Protein AF-0000000080268917 (afdb_homodimer)

Nearest PDB structures (foldseek):
  3luq-assembly1_D  TM=6.974E-01  e=8.688E-04  Geobacter sulfurreducens PCA
  3mxq-assembly1_B  TM=6.744E-01  e=8.178E-04  Vibrio cholerae O1 biovar El Tor str. N16961
  3ibr-assembly1_B  TM=5.108E-01  e=8.617E-02  Pseudomonas aeruginosa
  4q6u-assembly1_A  TM=5.344E-01  e=2.135E-01  Mycobacterium tuberculosis CDC1551
  4q6u-assembly1_B  TM=5.546E-01  e=5.970E-01  Mycobacterium tuberculosis CDC1551

Structure (mmCIF, N/CA/C/O backbone):
data_AF-0000000080268917-model_v1
#
loop_
_entity.id
_entity.type
_entity.pdbx_description
1 polymer 'PAS fold-4 domain-containing protein'
#
loop_
_atom_site.group_PDB
_atom_site.id
_atom_site.type_symbol
_atom_site.label_atom_id
_atom_site.label_alt_id
_atom_site.label_comp_id
_atom_site.label_asym_id
_atom_site.label_entity_id
_atom_site.label_seq_id
_atom_site.pdbx_PDB_ins_code
_atom_site.Cartn_x
_atom_site.Cartn_y
_atom_site.Cartn_z
_atom_site.occupancy
_atom_site.B_iso_or_equiv
_atom_site.auth_seq_id
_atom_site.auth_comp_id
_atom_site.auth_asym_id
_atom_site.auth_atom_id
_atom_site.pdbx_PDB_model_num
ATOM 1 N N . MET A 1 1 ? -21.625 -9.781 6.867 1 48.41 1 MET A N 1
ATOM 2 C CA . MET A 1 1 ? -21.906 -9.984 5.449 1 48.41 1 MET A CA 1
ATOM 3 C C . MET A 1 1 ? -20.625 -9.945 4.633 1 48.41 1 MET A C 1
ATOM 5 O O . MET A 1 1 ? -19.797 -9.055 4.812 1 48.41 1 MET A O 1
ATOM 9 N N . THR A 1 2 ? -20.281 -11.039 3.979 1 72.88 2 THR A N 1
ATOM 10 C CA . THR A 1 2 ? -19.031 -11.25 3.258 1 72.88 2 THR A CA 1
ATOM 11 C C . THR A 1 2 ? -18.969 -10.375 2.004 1 72.88 2 THR A C 1
ATOM 13 O O . THR A 1 2 ? -19.969 -10.258 1.279 1 72.88 2 THR A O 1
ATOM 16 N N . MET A 1 3 ? -18.156 -9.539 1.798 1 87.94 3 MET A N 1
ATOM 17 C CA . MET A 1 3 ? -17.969 -8.656 0.651 1 87.94 3 MET A CA 1
ATOM 18 C C . MET A 1 3 ? -17.891 -9.453 -0.646 1 87.94 3 MET A C 1
ATOM 20 O O . MET A 1 3 ? -17.312 -10.539 -0.68 1 87.94 3 MET A O 1
ATOM 24 N N . THR A 1 4 ? -18.578 -8.922 -1.646 1 94.31 4 THR A N 1
ATOM 25 C CA . THR A 1 4 ? -18.453 -9.539 -2.959 1 94.31 4 THR A CA 1
ATOM 26 C C . THR A 1 4 ? -17.047 -9.312 -3.525 1 94.31 4 THR A C 1
ATOM 28 O O . THR A 1 4 ? -16.312 -8.445 -3.045 1 94.31 4 THR A O 1
ATOM 31 N N . ASP A 1 5 ? -16.719 -10.109 -4.59 1 94.94 5 ASP A N 1
ATOM 32 C CA . ASP A 1 5 ? -15.445 -9.922 -5.266 1 94.94 5 ASP A CA 1
ATOM 33 C C . ASP A 1 5 ? -15.328 -8.508 -5.824 1 94.94 5 ASP A C 1
ATOM 35 O O . ASP A 1 5 ? -14.266 -7.883 -5.723 1 94.94 5 ASP A O 1
ATOM 39 N N . GLN A 1 6 ? -16.406 -8.023 -6.367 1 95.25 6 GLN A N 1
ATOM 40 C CA . GLN A 1 6 ? -16.406 -6.695 -6.973 1 95.25 6 GLN A CA 1
ATOM 41 C C . GLN A 1 6 ? -16.172 -5.613 -5.926 1 95.25 6 GLN A C 1
ATOM 43 O O . GLN A 1 6 ? -15.492 -4.617 -6.199 1 95.25 6 GLN A O 1
ATOM 48 N N . GLU A 1 7 ? -16.719 -5.801 -4.762 1 95 7 GLU A N 1
ATOM 49 C CA . GLU A 1 7 ? -16.516 -4.84 -3.686 1 95 7 GLU A CA 1
ATOM 50 C C . GLU A 1 7 ? -15.055 -4.832 -3.229 1 95 7 GLU A C 1
ATOM 52 O O . GLU A 1 7 ? -14.508 -3.773 -2.908 1 95 7 GLU A O 1
ATOM 57 N N . VAL A 1 8 ? -14.414 -5.984 -3.17 1 96.56 8 VAL A N 1
ATOM 58 C CA . VAL A 1 8 ? -13.008 -6.074 -2.793 1 96.56 8 VAL A CA 1
ATOM 59 C C . VAL A 1 8 ? -12.141 -5.426 -3.871 1 96.56 8 VAL A C 1
ATOM 61 O O . VAL A 1 8 ? -11.188 -4.707 -3.561 1 96.56 8 VAL A O 1
ATOM 64 N N . ILE A 1 9 ? -12.508 -5.648 -5.141 1 97.19 9 ILE A N 1
ATOM 65 C CA . ILE A 1 9 ? -11.773 -5.055 -6.254 1 97.19 9 ILE A CA 1
ATOM 66 C C . ILE A 1 9 ? -11.938 -3.535 -6.223 1 97.19 9 ILE A C 1
ATOM 68 O O . ILE A 1 9 ? -10.984 -2.799 -6.488 1 97.19 9 ILE A O 1
ATOM 72 N N . GLN A 1 10 ? -13.117 -3.068 -5.895 1 96.25 10 GLN A N 1
ATOM 73 C CA . GLN A 1 10 ? -13.32 -1.632 -5.746 1 96.25 10 GLN A CA 1
ATOM 74 C C . GLN A 1 10 ? -12.453 -1.066 -4.625 1 96.25 10 GLN A C 1
ATOM 76 O O . GLN A 1 10 ? -11.875 0.013 -4.766 1 96.25 10 GLN A O 1
ATOM 81 N N . ALA A 1 11 ? -12.391 -1.812 -3.49 1 97.06 11 ALA A N 1
ATOM 82 C CA . ALA A 1 11 ? -11.516 -1.4 -2.391 1 97.06 11 ALA A CA 1
ATOM 83 C C . ALA A 1 11 ? -10.07 -1.293 -2.848 1 97.06 11 ALA A C 1
ATOM 85 O O . ALA A 1 11 ? -9.359 -0.349 -2.48 1 97.06 11 ALA A O 1
ATOM 86 N N . PHE A 1 12 ? -9.672 -2.211 -3.68 1 97.94 12 PHE A N 1
ATOM 87 C CA . PHE A 1 12 ? -8.336 -2.209 -4.258 1 97.94 12 PHE A CA 1
ATOM 88 C C . PHE A 1 12 ? -8.086 -0.932 -5.051 1 97.94 12 PHE A C 1
ATOM 90 O O . PHE A 1 12 ? -7.074 -0.259 -4.859 1 97.94 12 PHE A O 1
ATOM 97 N N . HIS A 1 13 ? -8.953 -0.579 -5.867 1 97.44 13 HIS A N 1
ATOM 98 C CA . HIS A 1 13 ? -8.742 0.598 -6.703 1 97.44 13 HIS A CA 1
ATOM 99 C C . HIS A 1 13 ? -8.766 1.876 -5.871 1 97.44 13 HIS A C 1
ATOM 101 O O . HIS A 1 13 ? -7.992 2.801 -6.129 1 97.44 13 HIS A O 1
ATOM 107 N N . ILE A 1 14 ? -9.555 1.934 -4.859 1 96.75 14 ILE A N 1
ATOM 108 C CA . ILE A 1 14 ? -9.648 3.094 -3.98 1 96.75 14 ILE A CA 1
ATOM 109 C C . ILE A 1 14 ? -8.312 3.318 -3.275 1 96.75 14 ILE A C 1
ATOM 111 O O . ILE A 1 14 ? -7.867 4.457 -3.135 1 96.75 14 ILE A O 1
ATOM 115 N N . MET A 1 15 ? -7.664 2.264 -2.953 1 97.56 15 MET A N 1
ATOM 116 C CA . MET A 1 15 ? -6.488 2.367 -2.096 1 97.56 15 MET A CA 1
ATOM 117 C C . MET A 1 15 ? -5.215 2.451 -2.928 1 97.56 15 MET A C 1
ATOM 119 O O . MET A 1 15 ? -4.219 3.031 -2.49 1 97.56 15 MET A O 1
ATOM 123 N N . TRP A 1 16 ? -5.281 1.912 -4.176 1 98.06 16 TRP A N 1
ATOM 124 C CA . TRP A 1 16 ? -3.979 1.622 -4.762 1 98.06 16 TRP A CA 1
ATOM 125 C C . TRP A 1 16 ? -3.822 2.316 -6.113 1 98.06 16 TRP A C 1
ATOM 127 O O . TRP A 1 16 ? -2.729 2.342 -6.68 1 98.06 16 TRP A O 1
ATOM 137 N N . ASP A 1 17 ? -4.871 2.984 -6.656 1 97.25 17 ASP A N 1
ATOM 138 C CA . ASP A 1 17 ? -4.785 3.492 -8.023 1 97.25 17 ASP A CA 1
ATOM 139 C C . ASP A 1 17 ? -3.789 4.648 -8.117 1 97.25 17 ASP A C 1
ATOM 141 O O . ASP A 1 17 ? -3.199 4.879 -9.172 1 97.25 17 ASP A O 1
ATOM 145 N N . TYR A 1 18 ? -3.51 5.348 -7.023 1 97 18 TYR A N 1
ATOM 146 C CA . TYR A 1 18 ? -2.588 6.473 -7.09 1 97 18 TYR A CA 1
ATOM 147 C C . TYR A 1 18 ? -1.186 6.059 -6.656 1 97 18 TYR A C 1
ATOM 149 O O . TYR A 1 18 ? -0.255 6.867 -6.688 1 97 18 TYR A O 1
ATOM 157 N N . PHE A 1 19 ? -1.047 4.82 -6.191 1 97.94 19 PHE A N 1
ATOM 158 C CA . PHE A 1 19 ? 0.269 4.348 -5.777 1 97.94 19 PHE A CA 1
ATOM 159 C C . PHE A 1 19 ? 1.228 4.305 -6.961 1 97.94 19 PHE A C 1
ATOM 161 O O . PHE A 1 19 ? 0.849 3.893 -8.062 1 97.94 19 PHE A O 1
ATOM 168 N N . PRO A 1 20 ? 2.455 4.727 -6.762 1 98 20 PRO A N 1
ATOM 169 C CA . PRO A 1 20 ? 3.344 4.992 -7.898 1 98 20 PRO A CA 1
ATOM 170 C C . PRO A 1 20 ? 4.035 3.73 -8.414 1 98 20 PRO A C 1
ATOM 172 O O . PRO A 1 20 ? 4.773 3.787 -9.398 1 98 20 PRO A O 1
ATOM 175 N N . GLU A 1 21 ? 3.941 2.619 -7.809 1 98 21 GLU A N 1
ATOM 176 C CA . GLU A 1 21 ? 4.469 1.33 -8.25 1 98 21 GLU A CA 1
ATOM 177 C C . GLU A 1 21 ? 3.352 0.404 -8.711 1 98 21 GLU A C 1
ATOM 179 O O . GLU A 1 21 ? 2.203 0.546 -8.289 1 98 21 GLU A O 1
ATOM 184 N N . PRO A 1 22 ? 3.666 -0.568 -9.602 1 97.44 22 PRO A N 1
ATOM 185 C CA . PRO A 1 22 ? 2.625 -1.516 -10.008 1 97.44 22 PRO A CA 1
ATOM 186 C C . PRO A 1 22 ? 2.156 -2.402 -8.859 1 97.44 22 PRO A C 1
ATOM 188 O O . PRO A 1 22 ? 2.977 -2.879 -8.07 1 97.44 22 PRO A O 1
ATOM 191 N N . VAL A 1 23 ? 0.89 -2.57 -8.766 1 98.31 23 VAL A N 1
ATOM 192 C CA . VAL A 1 23 ? 0.261 -3.42 -7.758 1 98.31 23 VAL A CA 1
ATOM 193 C C . VAL A 1 23 ? -0.758 -4.344 -8.422 1 98.31 23 VAL A C 1
ATOM 195 O O . VAL A 1 23 ? -1.501 -3.92 -9.312 1 98.31 23 VAL A O 1
ATOM 198 N N . THR A 1 24 ? -0.761 -5.582 -7.98 1 98.25 24 THR A N 1
ATOM 199 C CA . THR A 1 24 ? -1.741 -6.531 -8.5 1 98.25 24 THR A CA 1
ATOM 200 C C . THR A 1 24 ? -2.416 -7.289 -7.355 1 98.25 24 THR A C 1
ATOM 202 O O . THR A 1 24 ? -1.852 -7.414 -6.27 1 98.25 24 THR A O 1
ATOM 205 N N . ILE A 1 25 ? -3.627 -7.66 -7.547 1 98.44 25 ILE A N 1
ATOM 206 C CA . ILE A 1 25 ? -4.184 -8.789 -6.812 1 98.44 25 ILE A CA 1
ATOM 207 C C . ILE A 1 25 ? -4.027 -10.07 -7.637 1 98.44 25 ILE A C 1
ATOM 209 O O . ILE A 1 25 ? -4.5 -10.141 -8.773 1 98.44 25 ILE A O 1
ATOM 213 N N . THR A 1 26 ? -3.342 -10.969 -7.039 1 97.25 26 THR A N 1
ATOM 214 C CA . THR A 1 26 ? -3.094 -12.258 -7.684 1 97.25 26 THR A CA 1
ATOM 215 C C . THR A 1 26 ? -3.613 -13.406 -6.82 1 97.25 26 THR A C 1
ATOM 217 O O . THR A 1 26 ? -3.701 -13.273 -5.598 1 97.25 26 THR A O 1
ATOM 220 N N . GLN A 1 27 ? -4.066 -14.422 -7.426 1 95.75 27 GLN A N 1
ATOM 221 C CA . GLN A 1 27 ? -4.535 -15.562 -6.641 1 95.75 27 GLN A CA 1
ATOM 222 C C . GLN A 1 27 ? -3.633 -16.781 -6.844 1 95.75 27 GLN A C 1
ATOM 224 O O . GLN A 1 27 ? -2.658 -16.719 -7.598 1 95.75 27 GLN A O 1
ATOM 229 N N . ARG A 1 28 ? -3.914 -17.859 -6.207 1 93.12 28 ARG A N 1
ATOM 230 C CA . ARG A 1 28 ? -3.066 -19.047 -6.141 1 93.12 28 ARG A CA 1
ATOM 231 C C . ARG A 1 28 ? -2.752 -19.578 -7.535 1 93.12 28 ARG A C 1
ATOM 233 O O . ARG A 1 28 ? -1.64 -20.031 -7.793 1 93.12 28 ARG A O 1
ATOM 240 N N . SER A 1 29 ? -3.68 -19.453 -8.445 1 93.38 29 SER A N 1
ATOM 241 C CA . SER A 1 29 ? -3.512 -19.922 -9.82 1 93.38 29 SER A CA 1
ATOM 242 C C . SER A 1 29 ? -2.562 -19.016 -10.602 1 93.38 29 SER A C 1
ATOM 244 O O . SER A 1 29 ? -2.211 -19.328 -11.742 1 93.38 29 SER A O 1
ATOM 246 N N . ARG A 1 30 ? -2.209 -17.859 -10.031 1 94.94 30 ARG A N 1
ATOM 247 C CA . ARG A 1 30 ? -1.354 -16.844 -10.633 1 94.94 30 ARG A CA 1
ATOM 248 C C . ARG A 1 30 ? -2.146 -15.961 -11.594 1 94.94 30 ARG A C 1
ATOM 250 O O . ARG A 1 30 ? -1.57 -15.125 -12.297 1 94.94 30 ARG A O 1
ATOM 257 N N . GLU A 1 31 ? -3.434 -16.219 -11.586 1 96.62 31 GLU A N 1
ATOM 258 C CA . GLU A 1 31 ? -4.266 -15.273 -12.328 1 96.62 31 GLU A CA 1
ATOM 259 C C . GLU A 1 31 ? -4.336 -13.93 -11.617 1 96.62 31 GLU A C 1
ATOM 261 O O . GLU A 1 31 ? -4.555 -13.867 -10.406 1 96.62 31 GLU A O 1
ATOM 266 N N . ILE A 1 32 ? -4.102 -12.867 -12.438 1 97.94 32 ILE A N 1
ATOM 267 C CA . ILE A 1 32 ? -4.262 -11.516 -11.914 1 97.94 32 ILE A CA 1
ATOM 268 C C . ILE A 1 32 ? -5.742 -11.141 -11.906 1 97.94 32 ILE A C 1
ATOM 270 O O . ILE A 1 32 ? -6.426 -11.258 -12.93 1 97.94 32 ILE A O 1
ATOM 274 N N . ILE A 1 33 ? -6.184 -10.734 -10.742 1 97.94 33 ILE A N 1
ATOM 275 C CA . ILE A 1 33 ? -7.586 -10.406 -10.523 1 97.94 33 ILE A CA 1
ATOM 276 C C . ILE A 1 33 ? -7.812 -8.914 -10.766 1 97.94 33 ILE A C 1
ATOM 278 O O . ILE A 1 33 ? -8.867 -8.508 -11.258 1 97.94 33 ILE A O 1
ATOM 282 N N . ALA A 1 34 ? -6.887 -8.078 -10.445 1 98.44 34 ALA A N 1
ATOM 283 C CA . ALA A 1 34 ? -6.98 -6.629 -10.547 1 98.44 34 ALA A CA 1
ATOM 284 C C . ALA A 1 34 ? -5.59 -5.996 -10.602 1 98.44 34 ALA A C 1
ATOM 286 O O . ALA A 1 34 ? -4.625 -6.562 -10.086 1 98.44 34 ALA A O 1
ATOM 287 N N . VAL A 1 35 ? -5.488 -4.883 -11.297 1 98.62 35 VAL A N 1
ATOM 288 C CA . VAL A 1 35 ? -4.254 -4.109 -11.391 1 98.62 35 VAL A CA 1
ATOM 289 C C . VAL A 1 35 ? -4.543 -2.637 -11.109 1 98.62 35 VAL A C 1
ATOM 291 O O . VAL A 1 35 ? -5.629 -2.141 -11.422 1 98.62 35 VAL A O 1
ATOM 294 N N . ASN A 1 36 ? -3.52 -1.999 -10.453 1 98.19 36 ASN A N 1
ATOM 295 C CA . ASN A 1 36 ? -3.699 -0.56 -10.297 1 98.19 36 ASN A CA 1
ATOM 296 C C . ASN A 1 36 ? -3.334 0.194 -11.578 1 98.19 36 ASN A C 1
ATOM 298 O O . ASN A 1 36 ? -2.947 -0.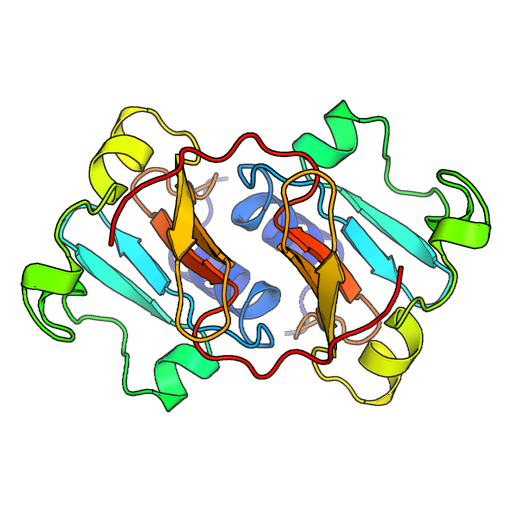418 -12.57 1 98.19 36 ASN A O 1
ATOM 302 N N . LYS A 1 37 ? -3.484 1.511 -11.57 1 97.62 37 LYS A N 1
ATOM 303 C CA . LYS A 1 37 ? -3.25 2.336 -12.75 1 97.62 37 LYS A CA 1
ATOM 304 C C . LYS A 1 37 ? -1.818 2.176 -13.258 1 97.62 37 LYS A C 1
ATOM 306 O O . LYS A 1 37 ? -1.592 2.033 -14.461 1 97.62 37 LYS A O 1
ATOM 311 N N . LYS A 1 38 ? -0.838 2.197 -12.367 1 97.81 38 LYS A N 1
ATOM 312 C CA . LYS A 1 38 ? 0.558 2.084 -12.773 1 97.81 38 LYS A CA 1
ATOM 313 C C . LYS A 1 38 ? 0.815 0.757 -13.484 1 97.81 38 LYS A C 1
ATOM 315 O O . LYS A 1 38 ? 1.502 0.718 -14.508 1 97.81 38 LYS A O 1
ATOM 320 N N . ALA A 1 39 ? 0.279 -0.326 -12.953 1 97.38 39 ALA A N 1
ATOM 321 C CA . ALA A 1 39 ? 0.427 -1.63 -13.594 1 97.38 39 ALA A CA 1
ATOM 322 C C . ALA A 1 39 ? -0.219 -1.638 -14.977 1 97.38 39 ALA A C 1
ATOM 324 O O . ALA A 1 39 ? 0.344 -2.182 -15.93 1 97.38 39 ALA A O 1
ATOM 325 N N . ALA A 1 40 ? -1.347 -1.042 -15.047 1 97.62 40 ALA A N 1
ATOM 326 C CA . ALA A 1 40 ? -2.035 -0.959 -16.328 1 97.62 40 ALA A CA 1
ATOM 327 C C . ALA A 1 40 ? -1.206 -0.181 -17.344 1 97.62 40 ALA A C 1
ATOM 329 O O . ALA A 1 40 ? -1.122 -0.568 -18.516 1 97.62 40 ALA A O 1
ATOM 330 N N . GLU A 1 41 ? -0.628 0.899 -16.891 1 96.88 41 GLU A N 1
ATOM 331 C CA . GLU A 1 41 ? 0.236 1.706 -17.734 1 96.88 41 GLU A CA 1
ATOM 332 C C . GLU A 1 41 ? 1.394 0.878 -18.297 1 96.88 41 GLU A C 1
ATOM 334 O O . GLU A 1 41 ? 1.888 1.147 -19.391 1 96.88 41 GLU A O 1
ATOM 339 N N . LEU A 1 42 ? 1.797 -0.116 -17.531 1 94.38 42 LEU A N 1
ATOM 340 C CA . LEU A 1 42 ? 2.924 -0.955 -17.922 1 94.38 42 LEU A CA 1
ATOM 341 C C . LEU A 1 42 ? 2.449 -2.168 -18.719 1 94.38 42 LEU A C 1
ATOM 343 O O . LEU A 1 42 ? 3.238 -3.066 -19.016 1 94.38 42 LEU A O 1
ATOM 347 N N . GLY A 1 43 ? 1.113 -2.264 -18.953 1 93.75 43 GLY A N 1
ATOM 348 C CA . GLY A 1 43 ? 0.596 -3.283 -19.844 1 93.75 43 GLY A CA 1
ATOM 349 C C . GLY A 1 43 ? -0.002 -4.473 -19.125 1 93.75 43 GLY A C 1
ATOM 350 O O . GLY A 1 43 ? -0.413 -5.449 -19.75 1 93.75 43 GLY A O 1
ATOM 351 N N . LEU A 1 44 ? -0.028 -4.398 -17.828 1 95.75 44 LEU A N 1
ATOM 352 C CA . LEU A 1 44 ? -0.657 -5.484 -17.078 1 95.75 44 LEU A CA 1
ATOM 353 C C . LEU A 1 44 ? -2.176 -5.352 -17.109 1 95.75 44 LEU A C 1
ATOM 355 O O . LEU A 1 44 ? -2.709 -4.242 -17.062 1 95.75 44 LEU A O 1
ATOM 359 N N . THR A 1 45 ? -2.855 -6.527 -17.156 1 96.25 45 THR A N 1
ATOM 360 C CA . THR A 1 45 ? -4.312 -6.547 -17.141 1 96.25 45 THR A CA 1
ATOM 361 C C . THR A 1 45 ? -4.832 -7.727 -16.328 1 96.25 45 THR A C 1
ATOM 363 O O . THR A 1 45 ? -4.148 -8.742 -16.188 1 96.25 45 THR A O 1
ATOM 366 N N . ALA A 1 46 ? -6.027 -7.523 -15.805 1 97.06 46 ALA A N 1
ATOM 367 C CA . ALA A 1 46 ? -6.699 -8.648 -15.156 1 97.06 46 ALA A CA 1
ATOM 368 C C . ALA A 1 46 ? -6.93 -9.789 -16.141 1 97.06 46 ALA A C 1
ATOM 370 O O . ALA A 1 46 ? -7.133 -9.562 -17.328 1 97.06 46 ALA A O 1
ATOM 371 N N . GLY A 1 47 ? -6.887 -10.984 -15.609 1 96.31 47 GLY A N 1
ATOM 372 C CA . GLY A 1 47 ? -7.219 -12.156 -16.406 1 96.31 47 GLY A CA 1
ATOM 373 C C . GLY A 1 47 ? -6 -12.883 -16.922 1 96.31 47 GLY A C 1
ATOM 374 O O . GLY A 1 47 ? -6.082 -14.055 -17.297 1 96.31 47 GLY A O 1
ATOM 375 N N . ILE A 1 48 ? -4.832 -12.219 -16.922 1 95.25 48 ILE A N 1
ATOM 376 C CA . ILE A 1 48 ? -3.617 -12.898 -17.359 1 95.25 48 ILE A CA 1
ATOM 377 C C . ILE A 1 48 ? -2.922 -13.539 -16.156 1 95.25 48 ILE A C 1
ATOM 379 O O . ILE A 1 48 ? -3.25 -13.234 -15.008 1 95.25 48 ILE A O 1
ATOM 383 N N . LYS A 1 49 ? -2.012 -14.43 -16.516 1 94.12 49 LYS A N 1
ATOM 384 C CA . LYS A 1 49 ? -1.187 -15.023 -15.477 1 94.12 49 LYS A CA 1
ATOM 385 C C . LYS A 1 49 ? 0.04 -14.164 -15.188 1 94.12 49 LYS A C 1
ATOM 387 O O . LYS A 1 49 ? 0.753 -13.766 -16.109 1 94.12 49 LYS A O 1
ATOM 392 N N . CYS A 1 50 ? 0.282 -13.914 -13.953 1 92.44 50 CYS A N 1
ATOM 393 C CA . CYS A 1 50 ? 1.433 -13.094 -13.586 1 92.44 50 CYS A CA 1
ATOM 394 C C . CYS A 1 50 ? 2.734 -13.758 -14.016 1 92.44 50 CYS A C 1
ATOM 396 O O . CYS A 1 50 ? 3.688 -13.078 -14.406 1 92.44 50 CYS A O 1
ATOM 398 N N . SER A 1 51 ? 2.787 -15.102 -14 1 89.75 51 SER A N 1
ATOM 399 C CA . SER A 1 51 ? 3.963 -15.875 -14.383 1 89.75 51 SER A CA 1
ATOM 400 C C . SER A 1 51 ? 4.273 -15.711 -15.867 1 89.75 51 SER A C 1
ATOM 402 O O . SER A 1 51 ? 5.352 -16.094 -16.328 1 89.75 51 SER A O 1
ATOM 404 N N . SER A 1 52 ? 3.355 -15.156 -16.547 1 87.75 52 SER A N 1
ATOM 405 C CA . SER A 1 52 ? 3.547 -14.984 -17.984 1 87.75 52 SER A CA 1
ATOM 406 C C . SER A 1 52 ? 4.219 -13.656 -18.297 1 87.75 52 SER A C 1
ATOM 408 O O . SER A 1 52 ? 4.555 -13.375 -19.438 1 87.75 52 SER A O 1
ATOM 410 N N . ILE A 1 53 ? 4.426 -12.883 -17.266 1 86.75 53 ILE A N 1
ATOM 411 C CA . ILE A 1 53 ? 5 -11.555 -17.453 1 86.75 53 ILE A CA 1
ATOM 412 C C . ILE A 1 53 ? 6.516 -11.617 -17.25 1 86.75 53 ILE A C 1
ATOM 414 O O . ILE A 1 53 ? 7 -12.172 -16.266 1 86.75 53 ILE A O 1
ATOM 418 N N . GLY A 1 54 ? 7.188 -11.008 -18.094 1 80.44 54 GLY A N 1
ATOM 419 C CA . GLY A 1 54 ? 8.641 -11.008 -18 1 80.44 54 GLY A CA 1
ATOM 420 C C . GLY A 1 54 ? 9.258 -12.367 -18.25 1 80.44 54 GLY A C 1
ATOM 421 O O . GLY A 1 54 ? 8.758 -13.141 -19.078 1 80.44 54 GLY A O 1
ATOM 422 N N . LYS A 1 55 ? 10.523 -12.508 -17.656 1 82.44 55 LYS A N 1
ATOM 423 C CA . LYS A 1 55 ? 11.266 -13.75 -17.828 1 82.44 55 LYS A CA 1
ATOM 424 C C . LYS A 1 55 ? 10.953 -14.75 -16.719 1 82.44 55 LYS A C 1
ATOM 426 O O . LYS A 1 55 ? 10.625 -14.352 -15.602 1 82.44 55 LYS A O 1
ATOM 431 N N . PRO A 1 56 ? 10.938 -16.031 -16.953 1 84.12 56 PRO A N 1
ATOM 432 C CA . PRO A 1 56 ? 10.672 -17.047 -15.93 1 84.12 56 PRO A CA 1
ATOM 433 C C . PRO A 1 56 ? 11.523 -16.859 -14.68 1 84.12 56 PRO A C 1
ATOM 435 O O . PRO A 1 56 ? 11.055 -17.109 -13.562 1 84.12 56 PRO A O 1
ATOM 438 N N . GLU A 1 57 ? 12.734 -16.391 -14.883 1 81.56 57 GLU A N 1
ATOM 439 C CA . GLU A 1 57 ? 13.664 -16.234 -13.766 1 81.56 57 GLU A CA 1
ATOM 440 C C . GLU A 1 57 ? 13.18 -15.18 -12.781 1 81.56 57 GLU A C 1
ATOM 442 O O . GLU A 1 57 ? 13.508 -15.227 -11.594 1 81.56 57 GLU A O 1
ATOM 447 N N . ASP A 1 58 ? 12.305 -14.266 -13.195 1 76.94 58 ASP A N 1
ATOM 448 C CA . ASP A 1 58 ? 11.773 -13.203 -12.352 1 76.94 58 ASP A CA 1
ATOM 449 C C . ASP A 1 58 ? 10.789 -13.758 -11.328 1 76.94 58 ASP A C 1
ATOM 451 O O . ASP A 1 58 ? 10.484 -13.102 -10.328 1 76.94 58 ASP A O 1
ATOM 455 N N . HIS A 1 59 ? 10.422 -14.906 -11.578 1 85.44 59 HIS A N 1
ATOM 456 C CA . HIS A 1 59 ? 9.367 -15.477 -10.75 1 85.44 59 HIS A CA 1
ATOM 457 C C . HIS A 1 59 ? 9.922 -16.547 -9.805 1 85.44 59 HIS A C 1
ATOM 459 O O . HIS A 1 59 ? 9.18 -17.109 -9 1 85.44 59 HIS A O 1
ATOM 465 N N . LYS A 1 60 ? 11.266 -16.594 -9.984 1 81.31 60 LYS A N 1
ATOM 466 C CA . LYS A 1 60 ? 11.906 -17.484 -9.023 1 81.31 60 LYS A CA 1
ATOM 467 C C . LYS A 1 60 ? 11.859 -16.906 -7.613 1 81.31 60 LYS A C 1
ATOM 469 O O . LYS A 1 60 ? 12.133 -15.711 -7.414 1 81.31 60 LYS A O 1
ATOM 474 N N . GLY A 1 61 ? 11.258 -17.578 -6.742 1 85.19 61 GLY A N 1
ATOM 475 C CA . GLY A 1 61 ? 11.219 -17.094 -5.371 1 85.19 61 GLY A CA 1
ATOM 476 C C . GLY A 1 61 ? 9.891 -16.484 -4.992 1 85.19 61 GLY A C 1
ATOM 477 O O . GLY A 1 61 ? 9.766 -15.852 -3.938 1 85.19 61 GLY A O 1
ATOM 478 N N . CYS A 1 62 ? 8.992 -16.578 -5.965 1 93 62 CYS A N 1
ATOM 479 C CA . CYS A 1 62 ? 7.652 -16.094 -5.652 1 93 62 CYS A CA 1
ATOM 480 C C . CYS A 1 62 ? 7.16 -16.672 -4.324 1 93 62 CYS A C 1
ATOM 482 O O . CYS A 1 62 ? 7.211 -17.875 -4.109 1 93 62 CYS A O 1
ATOM 484 N N . LEU A 1 63 ? 6.637 -15.82 -3.512 1 95.31 63 LEU A N 1
ATOM 485 C CA . LEU A 1 63 ? 6.227 -16.219 -2.17 1 95.31 63 LEU A CA 1
ATOM 486 C C . LEU A 1 63 ? 4.711 -16.141 -2.018 1 95.31 63 LEU A C 1
ATOM 488 O O . LEU A 1 63 ? 4.199 -16.109 -0.896 1 95.31 63 LEU A O 1
ATOM 492 N N . CYS A 1 64 ? 4.023 -16.109 -3.129 1 95.69 64 CYS A N 1
ATOM 493 C CA . CYS A 1 64 ? 2.566 -16.016 -3.145 1 95.69 64 CYS A CA 1
ATOM 494 C C . CYS A 1 64 ? 1.938 -17.172 -2.381 1 95.69 64 CYS A C 1
ATOM 496 O O . CYS A 1 64 ? 1.095 -16.969 -1.506 1 95.69 64 CYS A O 1
ATOM 498 N N . ASN A 1 65 ? 2.412 -18.406 -2.639 1 95.81 65 ASN A N 1
ATOM 499 C CA . ASN A 1 65 ? 1.835 -19.562 -1.966 1 95.81 65 ASN A CA 1
ATOM 500 C C . ASN A 1 65 ? 2.111 -19.531 -0.465 1 95.81 65 ASN A C 1
ATOM 502 O O . ASN A 1 65 ? 1.252 -19.906 0.335 1 95.81 65 ASN A O 1
ATOM 506 N N . LYS A 1 66 ? 3.312 -19.156 -0.135 1 96.44 66 LYS A N 1
ATOM 507 C CA . LYS A 1 66 ? 3.637 -19.078 1.286 1 96.44 66 LYS A CA 1
ATOM 508 C C . LYS A 1 66 ? 2.703 -18.109 2.008 1 96.44 66 LYS A C 1
ATOM 510 O O . LYS A 1 66 ? 2.193 -18.422 3.086 1 96.44 66 LYS A O 1
ATOM 515 N N . ALA A 1 67 ? 2.451 -16.953 1.385 1 96.94 67 ALA A N 1
ATOM 516 C CA . ALA A 1 67 ? 1.567 -15.953 1.979 1 96.94 67 ALA A CA 1
ATOM 517 C C . ALA A 1 67 ? 0.149 -16.5 2.133 1 96.94 67 ALA A C 1
ATOM 519 O O . ALA A 1 67 ? -0.501 -16.266 3.156 1 96.94 67 ALA A O 1
ATOM 520 N N . ILE A 1 68 ? -0.309 -17.219 1.143 1 96.44 68 ILE A N 1
ATOM 521 C CA . ILE A 1 68 ? -1.651 -17.797 1.179 1 96.44 68 ILE A CA 1
ATOM 522 C C . ILE A 1 68 ? -1.726 -18.875 2.26 1 96.44 68 ILE A C 1
ATOM 524 O O . ILE A 1 68 ? -2.623 -18.859 3.104 1 96.44 68 ILE A O 1
ATOM 528 N N . ASP A 1 69 ? -0.713 -19.75 2.258 1 96.69 69 ASP A N 1
ATOM 529 C CA . ASP A 1 69 ? -0.724 -20.891 3.162 1 96.69 69 ASP A CA 1
ATOM 530 C C . ASP A 1 69 ? -0.633 -20.438 4.621 1 96.69 69 ASP A C 1
ATOM 532 O O . ASP A 1 69 ? -1.268 -21.031 5.496 1 96.69 69 ASP A O 1
ATOM 536 N N . GLU A 1 70 ? 0.111 -19.438 4.883 1 95.88 70 GLU A N 1
ATOM 537 C CA . GLU A 1 70 ? 0.32 -18.969 6.25 1 95.88 70 GLU A CA 1
ATOM 538 C C . GLU A 1 70 ? -0.689 -17.875 6.617 1 95.88 70 GLU A C 1
ATOM 540 O O . GLU A 1 70 ? -0.834 -17.531 7.793 1 95.88 70 GLU A O 1
ATOM 545 N N . ASN A 1 71 ? -1.426 -17.375 5.668 1 94.56 71 ASN A N 1
ATOM 546 C CA . ASN A 1 71 ? -2.361 -16.266 5.844 1 94.56 71 ASN A CA 1
ATOM 547 C C . ASN A 1 71 ? -1.721 -15.094 6.586 1 94.56 71 ASN A C 1
ATOM 549 O O . ASN A 1 71 ? -2.266 -14.609 7.578 1 94.56 71 ASN A O 1
ATOM 553 N N . LYS A 1 72 ? -0.521 -14.766 6.145 1 95.38 72 LYS A N 1
ATOM 554 C CA . LYS A 1 72 ? 0.238 -13.641 6.668 1 95.38 72 LYS A CA 1
ATOM 555 C C . LYS A 1 72 ? 1.05 -12.961 5.566 1 95.38 72 LYS A C 1
ATOM 557 O O . LYS A 1 72 ? 1.362 -13.586 4.551 1 95.38 72 LYS A O 1
ATOM 562 N N . SER A 1 73 ? 1.315 -11.766 5.789 1 96.94 73 SER A N 1
ATOM 563 C CA . SER A 1 73 ? 2.176 -11.062 4.844 1 96.94 73 SER A CA 1
ATOM 564 C C . SER A 1 73 ? 3.592 -11.625 4.855 1 96.94 73 SER A C 1
ATOM 566 O O . SER A 1 73 ? 4.156 -11.875 5.922 1 96.94 73 SER A O 1
ATOM 568 N N . VAL A 1 74 ? 4.078 -11.875 3.711 1 97.62 74 VAL A N 1
ATOM 569 C CA . VAL A 1 74 ? 5.484 -12.203 3.496 1 97.62 74 VAL A CA 1
ATOM 570 C C . VAL A 1 74 ? 6.172 -11.062 2.748 1 97.62 74 VAL A C 1
ATOM 572 O O . VAL A 1 74 ? 5.617 -10.516 1.793 1 97.62 74 VAL A O 1
ATOM 575 N N . HIS A 1 75 ? 7.32 -10.695 3.266 1 97.56 75 HIS A N 1
ATOM 576 C CA . HIS A 1 75 ? 8.008 -9.539 2.691 1 97.56 75 HIS A CA 1
ATOM 577 C C . HIS A 1 75 ? 9.516 -9.727 2.717 1 97.56 75 HIS A C 1
ATOM 579 O O . HIS A 1 75 ? 10.055 -10.352 3.635 1 97.56 75 HIS A O 1
ATOM 585 N N . VAL A 1 76 ? 10.117 -9.18 1.715 1 96.69 76 VAL A N 1
ATOM 586 C CA . VAL A 1 76 ? 11.547 -9.383 1.524 1 96.69 76 VAL A CA 1
ATOM 587 C C . VAL A 1 76 ? 12.219 -8.055 1.16 1 96.69 76 VAL A C 1
ATOM 589 O O . VAL A 1 76 ? 11.539 -7.105 0.769 1 96.69 76 VAL A O 1
ATOM 592 N N . ALA A 1 77 ? 13.477 -8.039 1.383 1 96.5 77 ALA A N 1
ATOM 593 C CA . ALA A 1 77 ? 14.336 -6.977 0.876 1 96.5 77 ALA A CA 1
ATOM 594 C C . ALA A 1 77 ? 15.336 -7.516 -0.137 1 96.5 77 ALA A C 1
ATOM 596 O O . ALA A 1 77 ? 15.859 -8.625 0.025 1 96.5 77 ALA A O 1
ATOM 597 N N . TYR A 1 78 ? 15.586 -6.75 -1.142 1 94.19 78 TYR A N 1
ATOM 598 C CA . TYR A 1 78 ? 16.531 -7.156 -2.174 1 94.19 78 TYR A CA 1
ATOM 599 C C . TYR A 1 78 ? 17.156 -5.938 -2.852 1 94.19 78 TYR A C 1
ATOM 601 O O . TYR A 1 78 ? 16.703 -4.809 -2.646 1 94.19 78 TYR A O 1
ATOM 609 N N . GLU A 1 79 ? 18.219 -6.172 -3.6 1 93.38 79 GLU A N 1
ATOM 610 C CA . GLU A 1 79 ? 18.844 -5.09 -4.344 1 93.38 79 GLU A CA 1
ATOM 611 C C . GLU A 1 79 ? 18.094 -4.805 -5.645 1 93.38 79 GLU A C 1
ATOM 613 O O . GLU A 1 79 ? 18.031 -5.668 -6.523 1 93.38 79 GLU A O 1
ATOM 618 N N . GLY A 1 80 ? 17.562 -3.605 -5.707 1 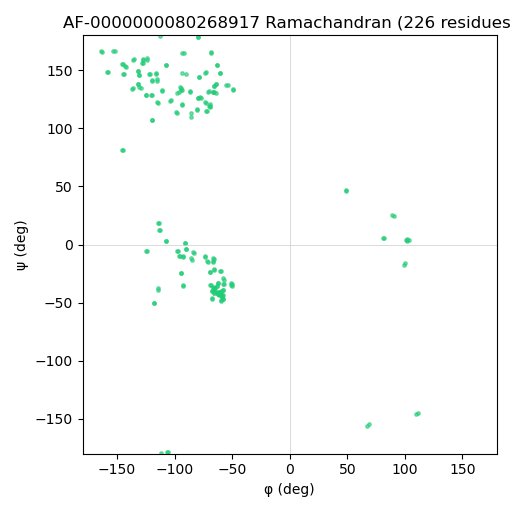89.62 80 GLY A N 1
ATOM 619 C CA . GLY A 1 80 ? 16.859 -3.18 -6.906 1 89.62 80 GLY A CA 1
ATOM 620 C C . GLY A 1 80 ? 17.625 -2.166 -7.727 1 89.62 80 GLY A C 1
ATOM 621 O O . GLY A 1 80 ? 18.781 -1.854 -7.418 1 89.62 80 GLY A O 1
ATOM 622 N N . PRO A 1 81 ? 17.031 -1.744 -8.781 1 88.81 81 PRO A N 1
ATOM 623 C CA . PRO A 1 81 ? 17.688 -0.804 -9.688 1 88.81 81 PRO A CA 1
ATOM 624 C C . PRO A 1 81 ? 18.062 0.511 -9.008 1 88.81 81 PRO A C 1
ATOM 626 O O . PRO A 1 81 ? 19 1.187 -9.43 1 88.81 81 PRO A O 1
ATOM 629 N N . GLN A 1 82 ? 17.484 0.892 -7.984 1 86.31 82 GLN A N 1
ATOM 630 C CA . GLN A 1 82 ? 17.703 2.166 -7.309 1 86.31 82 GLN A CA 1
ATOM 631 C C . GLN A 1 82 ? 18.328 1.96 -5.93 1 86.31 82 GLN A C 1
ATOM 633 O O . GLN A 1 82 ? 18.281 2.855 -5.086 1 86.31 82 GLN A O 1
ATOM 638 N N . GLY A 1 83 ? 18.766 0.751 -5.758 1 90.44 83 GLY A N 1
ATOM 639 C CA . GLY A 1 83 ? 19.234 0.374 -4.434 1 90.44 83 GLY A CA 1
ATOM 640 C C . GLY A 1 83 ? 18.328 -0.638 -3.748 1 90.44 83 GLY A C 1
ATOM 641 O O . GLY A 1 83 ? 17.719 -1.483 -4.41 1 90.44 83 GLY A O 1
ATOM 642 N N . LYS A 1 84 ? 18.234 -0.472 -2.449 1 95.12 84 LYS A N 1
ATOM 643 C CA . LYS A 1 84 ? 17.438 -1.44 -1.712 1 95.12 84 LYS A CA 1
ATOM 644 C C . LYS A 1 84 ? 15.961 -1.352 -2.111 1 95.12 84 LYS A C 1
ATOM 646 O O . LYS A 1 84 ? 15.414 -0.255 -2.227 1 95.12 84 LYS A O 1
ATOM 651 N N . ALA A 1 85 ? 15.375 -2.479 -2.408 1 96 85 ALA A N 1
ATOM 652 C CA . ALA A 1 85 ? 13.961 -2.607 -2.754 1 96 85 ALA A CA 1
ATOM 653 C C . ALA A 1 85 ? 13.258 -3.602 -1.832 1 96 85 ALA A C 1
ATOM 655 O O . ALA A 1 85 ? 13.914 -4.395 -1.15 1 96 85 ALA A O 1
ATOM 656 N N . TYR A 1 86 ? 11.961 -3.514 -1.733 1 97 86 TYR A N 1
ATOM 657 C CA . TYR A 1 86 ? 11.164 -4.359 -0.856 1 97 86 TYR A CA 1
ATOM 658 C C . TYR A 1 86 ? 10 -4.992 -1.617 1 97 86 TYR A C 1
ATOM 660 O O . TYR A 1 86 ? 9.352 -4.328 -2.432 1 97 86 TYR A O 1
ATOM 668 N N . GLY A 1 87 ? 9.766 -6.254 -1.432 1 96.06 87 GLY A N 1
ATOM 669 C CA . GLY A 1 87 ? 8.664 -6.973 -2.045 1 96.06 87 GLY A CA 1
ATOM 670 C C . GLY A 1 87 ? 7.66 -7.5 -1.037 1 96.06 87 GLY A C 1
ATOM 671 O O . GLY A 1 87 ? 8.031 -7.898 0.068 1 96.06 87 GLY A O 1
ATOM 672 N N . PHE A 1 88 ? 6.426 -7.523 -1.463 1 97.75 88 PHE A N 1
ATOM 673 C CA . PHE A 1 88 ? 5.355 -7.895 -0.543 1 97.75 88 PHE A CA 1
ATOM 674 C C . PHE A 1 88 ? 4.375 -8.852 -1.211 1 97.75 88 PHE A C 1
ATOM 676 O O . PHE A 1 88 ? 3.98 -8.641 -2.359 1 97.75 88 PHE A O 1
ATOM 683 N N . TRP A 1 89 ? 4.016 -9.844 -0.549 1 97.62 89 TRP A N 1
ATOM 684 C CA . TRP A 1 89 ? 2.84 -10.688 -0.737 1 97.62 89 TRP A CA 1
ATOM 685 C C . TRP A 1 89 ? 1.946 -10.656 0.498 1 97.62 89 TRP A C 1
ATOM 687 O O . TRP A 1 89 ? 2.285 -11.242 1.531 1 97.62 89 TRP A O 1
ATOM 697 N N . THR A 1 90 ? 0.802 -9.969 0.396 1 97.88 90 THR A N 1
ATOM 698 C CA . THR A 1 90 ? -0.015 -9.711 1.576 1 97.88 90 THR A CA 1
ATOM 699 C C . THR A 1 90 ? -1.441 -10.211 1.368 1 97.88 90 THR A C 1
ATOM 701 O O . THR A 1 90 ? -2.086 -9.875 0.375 1 97.88 90 THR A O 1
ATOM 704 N N . PRO A 1 91 ? -1.921 -10.984 2.301 1 96.56 91 PRO A N 1
ATOM 705 C CA . PRO A 1 91 ? -3.326 -11.383 2.191 1 96.56 91 PRO A CA 1
ATOM 706 C C . PRO A 1 91 ? -4.285 -10.195 2.268 1 96.56 91 PRO A C 1
ATOM 708 O O . PRO A 1 91 ? -3.924 -9.141 2.791 1 96.56 91 PRO A O 1
ATOM 711 N N . ILE A 1 92 ? -5.363 -10.406 1.693 1 95.44 92 ILE A N 1
ATOM 712 C CA . ILE A 1 92 ? -6.496 -9.492 1.79 1 95.44 92 ILE A CA 1
ATOM 713 C C . ILE A 1 92 ? -7.539 -10.062 2.748 1 95.44 92 ILE A C 1
ATOM 715 O O . ILE A 1 92 ? -7.973 -11.203 2.598 1 95.44 92 ILE A O 1
ATOM 719 N N . THR A 1 93 ? -7.926 -9.352 3.771 1 89.44 93 THR A N 1
ATOM 720 C CA . THR A 1 93 ? -8.742 -9.812 4.887 1 89.44 93 THR A CA 1
ATOM 721 C C . THR A 1 93 ? -10 -10.516 4.379 1 89.44 93 THR A C 1
ATOM 723 O O . THR A 1 93 ? -10.422 -11.531 4.945 1 89.44 93 THR A O 1
ATOM 726 N N . GLU A 1 94 ? -10.641 -10.148 3.281 1 90.75 94 GLU A N 1
ATOM 727 C CA . GLU A 1 94 ? -11.93 -10.672 2.836 1 90.75 94 GLU A CA 1
ATOM 728 C C . GLU A 1 94 ? -11.742 -11.789 1.814 1 90.75 94 GLU A C 1
ATOM 730 O O . GLU A 1 94 ? -12.688 -12.523 1.507 1 90.75 94 GLU A O 1
ATOM 735 N N . ARG A 1 95 ? -10.531 -11.93 1.393 1 93.06 95 ARG A N 1
ATOM 736 C CA . ARG A 1 95 ? -10.227 -12.93 0.375 1 93.06 95 ARG A CA 1
ATOM 737 C C . ARG A 1 95 ? -8.844 -13.539 0.604 1 93.06 95 ARG A C 1
ATOM 739 O O . ARG A 1 95 ? -7.902 -13.25 -0.137 1 93.06 95 ARG A O 1
ATOM 746 N N . PRO A 1 96 ? -8.773 -14.492 1.503 1 89.19 96 PRO A N 1
ATOM 747 C CA . PRO A 1 96 ? -7.441 -14.969 1.885 1 89.19 96 PRO A CA 1
ATOM 748 C C . PRO A 1 96 ? -6.727 -15.688 0.744 1 89.19 96 PRO A C 1
ATOM 750 O O . PRO A 1 96 ? -5.512 -15.906 0.811 1 89.19 96 PRO A O 1
ATOM 753 N N . GLU A 1 97 ? -7.461 -16.031 -0.272 1 93.38 97 GLU A N 1
ATOM 754 C CA . GLU A 1 97 ? -6.816 -16.672 -1.416 1 93.38 97 GLU A CA 1
ATOM 755 C C . GLU A 1 97 ? -6.262 -15.641 -2.391 1 93.38 97 GLU A C 1
ATOM 757 O O . GLU A 1 97 ? -5.578 -15.992 -3.354 1 93.38 97 GLU A O 1
ATOM 762 N N . TRP A 1 98 ? -6.645 -14.375 -2.201 1 96.5 98 TRP A N 1
ATOM 763 C CA . TRP A 1 98 ? -6.121 -13.273 -3.002 1 96.5 98 TRP A CA 1
ATOM 764 C C . TRP A 1 98 ? -4.934 -12.617 -2.311 1 96.5 98 TRP A C 1
ATOM 766 O O . TRP A 1 98 ? -4.957 -12.398 -1.097 1 96.5 98 TRP A O 1
ATOM 776 N N . ILE A 1 99 ? -3.916 -12.422 -3.133 1 97.75 99 ILE A N 1
ATOM 777 C CA . ILE A 1 99 ? -2.699 -11.812 -2.602 1 97.75 99 ILE A CA 1
ATOM 778 C C . ILE A 1 99 ? -2.475 -10.453 -3.252 1 97.75 99 ILE A C 1
ATOM 780 O O . ILE A 1 99 ? -2.475 -10.336 -4.48 1 97.75 99 ILE A O 1
ATOM 784 N N . LEU A 1 100 ? -2.408 -9.477 -2.412 1 98.25 100 LEU A N 1
ATOM 785 C CA . LEU A 1 100 ? -1.898 -8.172 -2.834 1 98.25 100 LEU A CA 1
ATOM 786 C C . LEU A 1 100 ? -0.388 -8.219 -3.037 1 98.25 100 LEU A C 1
ATOM 788 O O . LEU A 1 100 ? 0.362 -8.469 -2.09 1 98.25 100 LEU A O 1
ATOM 792 N N . HIS A 1 101 ? 0.045 -8.031 -4.266 1 97.19 101 HIS A N 1
ATOM 793 C CA . HIS A 1 101 ? 1.464 -8.148 -4.586 1 97.19 101 HIS A CA 1
ATOM 794 C C . HIS A 1 101 ? 2.002 -6.844 -5.164 1 97.19 101 HIS A C 1
ATOM 796 O O . HIS A 1 101 ? 1.417 -6.285 -6.094 1 97.19 101 HIS A O 1
ATOM 802 N N . PHE A 1 102 ? 3.115 -6.379 -4.578 1 97.19 102 PHE A N 1
ATOM 803 C CA . PHE A 1 102 ? 3.803 -5.207 -5.105 1 97.19 102 PHE A CA 1
ATOM 804 C C . PHE A 1 102 ? 5.215 -5.109 -4.543 1 97.19 102 PHE A C 1
ATOM 806 O O . PHE A 1 102 ? 5.582 -5.859 -3.635 1 97.19 102 PHE A O 1
ATOM 813 N N . SER A 1 103 ? 5.961 -4.277 -5.156 1 95.88 103 SER A N 1
ATOM 814 C CA . SER A 1 103 ? 7.285 -3.908 -4.668 1 95.88 103 SER A CA 1
ATOM 815 C C . SER A 1 103 ? 7.441 -2.395 -4.586 1 95.88 103 SER A C 1
ATOM 817 O O . SER A 1 103 ? 6.684 -1.651 -5.215 1 95.88 103 SER A O 1
ATOM 819 N N . VAL A 1 104 ? 8.344 -2.033 -3.75 1 97.5 104 VAL A N 1
ATOM 820 C CA . VAL A 1 104 ? 8.742 -0.635 -3.617 1 97.5 104 VAL A CA 1
ATOM 821 C C . VAL A 1 104 ? 10.234 -0.49 -3.934 1 97.5 104 VAL A C 1
ATOM 823 O O . VAL A 1 104 ? 11.047 -1.327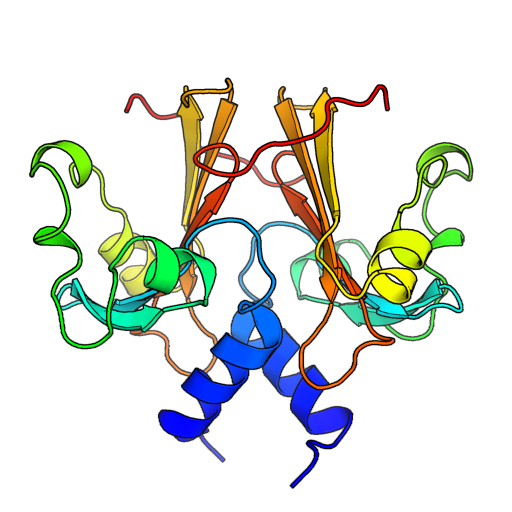 -3.529 1 97.5 104 VAL A O 1
ATOM 826 N N . GLY A 1 105 ? 10.531 0.641 -4.617 1 96.25 105 GLY A N 1
ATOM 827 C CA . GLY A 1 105 ? 11.922 0.879 -4.965 1 96.25 105 GLY A CA 1
ATOM 828 C C . GLY A 1 105 ? 12.32 0.276 -6.301 1 96.25 105 GLY A C 1
ATOM 829 O O . GLY A 1 105 ? 13.492 -0.013 -6.535 1 96.25 105 GLY A O 1
ATOM 830 N N . ARG A 1 106 ? 11.375 0.069 -7.223 1 92.88 106 ARG A N 1
ATOM 831 C CA . ARG A 1 106 ? 11.688 -0.622 -8.469 1 92.88 106 ARG A CA 1
ATOM 832 C C . ARG A 1 106 ? 11.461 0.29 -9.672 1 92.88 106 ARG A C 1
ATOM 834 O O . ARG A 1 106 ? 12.336 0.423 -10.531 1 92.88 106 ARG A O 1
ATOM 841 N N . VAL A 1 107 ? 10.297 0.896 -9.727 1 92.62 107 VAL A N 1
ATOM 842 C CA . VAL A 1 107 ? 9.891 1.543 -10.969 1 92.62 107 VAL A CA 1
ATOM 843 C C . VAL A 1 107 ? 9.797 3.053 -10.758 1 92.62 107 VAL A C 1
ATOM 845 O O . VAL A 1 107 ? 10.219 3.834 -11.609 1 92.62 107 VAL A O 1
ATOM 848 N N . ALA A 1 108 ? 9.289 3.459 -9.602 1 96.12 108 ALA A N 1
ATOM 849 C CA . ALA A 1 108 ? 9 4.871 -9.352 1 96.12 108 ALA A CA 1
ATOM 850 C C . ALA A 1 108 ? 10.289 5.664 -9.156 1 96.12 108 ALA A C 1
ATOM 852 O O . ALA A 1 108 ? 11.312 5.105 -8.758 1 96.12 108 ALA A O 1
ATOM 853 N N . ASP A 1 109 ? 10.203 6.859 -9.562 1 94.69 109 ASP A N 1
ATOM 854 C CA . ASP A 1 109 ? 11.281 7.797 -9.273 1 94.69 109 ASP A CA 1
ATOM 855 C C . ASP A 1 109 ? 11.094 8.438 -7.895 1 94.69 109 ASP A C 1
ATOM 857 O O . ASP A 1 109 ? 10.125 9.172 -7.668 1 94.69 109 ASP A O 1
ATOM 861 N N . TYR A 1 110 ? 11.969 8.125 -7.004 1 96.44 110 TYR A N 1
ATOM 862 C CA . TYR A 1 110 ? 11.875 8.633 -5.645 1 96.44 110 TYR A CA 1
ATOM 863 C C . TYR A 1 110 ? 12.781 9.844 -5.449 1 96.44 110 TYR A C 1
ATOM 865 O O . TYR A 1 110 ? 13.961 9.805 -5.816 1 96.44 110 TYR A O 1
ATOM 873 N N . GLN A 1 111 ? 12.242 10.859 -4.91 1 93.75 111 GLN A N 1
ATOM 874 C CA . GLN A 1 111 ? 13.078 11.977 -4.48 1 93.75 111 GLN A CA 1
ATOM 875 C C . GLN A 1 111 ? 13.867 11.617 -3.223 1 93.75 111 GLN A C 1
ATOM 877 O O . GLN A 1 111 ? 13.273 11.242 -2.205 1 93.75 111 GLN A O 1
ATOM 882 N N . GLU A 1 112 ? 15.195 11.703 -3.334 1 94.25 112 GLU A N 1
ATOM 883 C CA . GLU A 1 112 ? 16.016 11.453 -2.152 1 94.25 112 GLU A CA 1
ATOM 884 C C . GLU A 1 112 ? 16 12.648 -1.208 1 94.25 112 GLU A C 1
ATOM 886 O O . GLU A 1 112 ? 16.234 13.789 -1.633 1 94.25 112 GLU A O 1
ATOM 891 N N . ILE A 1 113 ? 15.664 12.336 -0.006 1 90.94 113 ILE A N 1
ATOM 892 C CA . ILE A 1 113 ? 15.672 13.414 0.982 1 90.94 113 ILE A CA 1
ATOM 893 C C . ILE A 1 113 ? 16.516 12.992 2.191 1 90.94 113 ILE A C 1
ATOM 895 O O . ILE A 1 113 ? 16.812 11.812 2.361 1 90.94 113 ILE A O 1
ATOM 899 N N . LYS A 1 114 ? 16.984 14.039 3.006 1 83.38 114 LYS A N 1
ATOM 900 C CA . LYS A 1 114 ? 17.688 13.781 4.266 1 83.38 114 LYS A CA 1
ATOM 901 C C . LYS A 1 114 ? 16.734 13.906 5.449 1 83.38 114 LYS A C 1
ATOM 903 O O . LYS A 1 114 ? 16.031 14.914 5.598 1 83.38 114 LYS A O 1
ATOM 908 N N . ARG A 1 115 ? 16.516 12.656 6.121 1 76.88 115 ARG A N 1
ATOM 909 C CA . ARG A 1 115 ? 15.672 12.656 7.309 1 76.88 115 ARG A CA 1
ATOM 910 C C . ARG A 1 115 ? 16.5 12.414 8.57 1 76.88 115 ARG A C 1
ATOM 912 O O . ARG A 1 115 ? 17.5 11.711 8.531 1 76.88 115 ARG A O 1
ATOM 919 N N . MET B 1 1 ? -22.25 6.645 -7.488 1 48.69 1 MET B N 1
ATOM 920 C CA . MET B 1 1 ? -22.609 6.824 -6.082 1 48.69 1 MET B CA 1
ATOM 921 C C . MET B 1 1 ? -21.359 6.945 -5.215 1 48.69 1 MET B C 1
ATOM 923 O O . MET B 1 1 ? -20.406 6.164 -5.363 1 48.69 1 MET B O 1
ATOM 927 N N . THR B 1 2 ? -21.188 8.062 -4.555 1 72.88 2 THR B N 1
ATOM 928 C CA . THR B 1 2 ? -20 8.422 -3.779 1 72.88 2 THR B CA 1
ATOM 929 C C . THR B 1 2 ? -19.906 7.562 -2.521 1 72.88 2 THR B C 1
ATOM 931 O O . THR B 1 2 ? -20.906 7.336 -1.836 1 72.88 2 THR B O 1
ATOM 934 N N . MET B 1 3 ? -19 6.836 -2.283 1 87.94 3 MET B N 1
ATOM 935 C CA . MET B 1 3 ? -18.766 5.977 -1.128 1 87.94 3 MET B CA 1
ATOM 936 C C . MET B 1 3 ? -18.812 6.777 0.168 1 87.94 3 MET B C 1
ATOM 938 O O . MET B 1 3 ? -18.359 7.922 0.216 1 87.94 3 MET B O 1
ATOM 942 N N . THR B 1 4 ? -19.469 6.176 1.145 1 94.38 4 THR B N 1
ATOM 943 C CA . THR B 1 4 ? -19.438 6.809 2.459 1 94.38 4 THR B CA 1
ATOM 944 C C . THR B 1 4 ? -18.047 6.734 3.066 1 94.38 4 THR B C 1
ATOM 946 O O . THR B 1 4 ? -17.203 5.957 2.611 1 94.38 4 THR B O 1
ATOM 949 N N . ASP B 1 5 ? -17.844 7.559 4.133 1 94.81 5 ASP B N 1
ATOM 950 C CA . ASP B 1 5 ? -16.562 7.512 4.848 1 94.81 5 ASP B CA 1
ATOM 951 C C . ASP B 1 5 ? -16.297 6.117 5.414 1 94.81 5 ASP B C 1
ATOM 953 O O . ASP B 1 5 ? -15.18 5.613 5.34 1 94.81 5 ASP B O 1
ATOM 957 N N . GLN B 1 6 ? -17.344 5.52 5.922 1 95.25 6 GLN B N 1
ATOM 958 C CA . GLN B 1 6 ? -17.203 4.199 6.531 1 95.25 6 GLN B CA 1
ATOM 959 C C . GLN B 1 6 ? -16.812 3.148 5.492 1 95.25 6 GLN B C 1
ATOM 961 O O . GLN B 1 6 ? -16.047 2.234 5.789 1 95.25 6 GLN B O 1
ATOM 966 N N . GLU B 1 7 ? -17.359 3.277 4.316 1 95 7 GLU B N 1
ATOM 967 C CA . GLU B 1 7 ? -17.016 2.346 3.248 1 95 7 GLU B CA 1
ATOM 968 C C . GLU B 1 7 ? -15.547 2.5 2.836 1 95 7 GLU B C 1
ATOM 970 O O . GLU B 1 7 ? -14.875 1.513 2.533 1 95 7 GLU B O 1
ATOM 975 N N . VAL B 1 8 ? -15.047 3.711 2.795 1 96.56 8 VAL B N 1
ATOM 976 C CA . VAL B 1 8 ? -13.648 3.961 2.459 1 96.56 8 VAL B CA 1
ATOM 977 C C . VAL B 1 8 ? -12.742 3.412 3.562 1 96.56 8 VAL B C 1
ATOM 979 O O . VAL B 1 8 ? -11.711 2.807 3.281 1 96.56 8 VAL B O 1
ATOM 982 N N . ILE B 1 9 ? -13.164 3.588 4.816 1 97.19 9 ILE B N 1
ATOM 983 C CA . ILE B 1 9 ? -12.406 3.076 5.949 1 97.19 9 ILE B CA 1
ATOM 984 C C . ILE B 1 9 ? -12.391 1.551 5.918 1 97.19 9 ILE B C 1
ATOM 986 O O . ILE B 1 9 ? -11.367 0.925 6.211 1 97.19 9 ILE B O 1
ATOM 990 N N . GLN B 1 10 ? -13.508 0.978 5.566 1 96.19 10 GLN B N 1
ATOM 991 C CA . GLN B 1 10 ? -13.539 -0.473 5.414 1 96.19 10 GLN B CA 1
ATOM 992 C C . GLN B 1 10 ? -12.586 -0.937 4.32 1 96.19 10 GLN B C 1
ATOM 994 O O . GLN B 1 10 ? -11.898 -1.948 4.48 1 96.19 10 GLN B O 1
ATOM 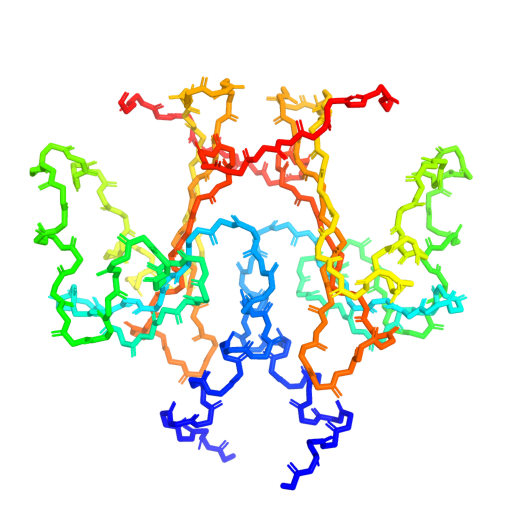999 N N . ALA B 1 11 ? -12.57 -0.209 3.186 1 97.06 11 ALA B N 1
ATOM 1000 C CA . ALA B 1 11 ? -11.625 -0.52 2.111 1 97.06 11 ALA B CA 1
ATOM 1001 C C . ALA B 1 11 ? -10.188 -0.466 2.611 1 97.06 11 ALA B C 1
ATOM 1003 O O . ALA B 1 11 ? -9.375 -1.323 2.266 1 97.06 11 ALA B O 1
ATOM 1004 N N . PHE B 1 12 ? -9.922 0.507 3.469 1 97.88 12 PHE B N 1
ATOM 1005 C CA . PHE B 1 12 ? -8.609 0.653 4.086 1 97.88 12 PHE B CA 1
ATOM 1006 C C . PHE B 1 12 ? -8.242 -0.59 4.887 1 97.88 12 PHE B C 1
ATOM 1008 O O . PHE B 1 12 ? -7.156 -1.146 4.727 1 97.88 12 PHE B O 1
ATOM 1015 N N . HIS B 1 13 ? -9.078 -1.05 5.66 1 97.38 13 HIS B N 1
ATOM 1016 C CA . HIS B 1 13 ? -8.766 -2.199 6.504 1 97.38 13 HIS B CA 1
ATOM 1017 C C . HIS B 1 13 ? -8.625 -3.469 5.672 1 97.38 13 HIS B C 1
ATOM 1019 O O . HIS B 1 13 ? -7.762 -4.305 5.953 1 97.38 13 HIS B O 1
ATOM 1025 N N . ILE B 1 14 ? -9.375 -3.604 4.645 1 96.75 14 ILE B N 1
ATOM 1026 C CA . ILE B 1 14 ? -9.312 -4.766 3.764 1 96.75 14 ILE B CA 1
ATOM 1027 C C . ILE B 1 14 ? -7.941 -4.836 3.1 1 96.75 14 ILE B C 1
ATOM 1029 O O . ILE B 1 14 ? -7.363 -5.918 2.975 1 96.75 14 ILE B O 1
ATOM 1033 N N . MET B 1 15 ? -7.402 -3.723 2.793 1 97.56 15 MET B N 1
ATOM 1034 C CA . MET B 1 15 ? -6.199 -3.693 1.97 1 97.56 15 MET B CA 1
ATOM 1035 C C . MET B 1 15 ? -4.949 -3.635 2.84 1 97.56 15 MET B C 1
ATOM 1037 O O . MET B 1 15 ? -3.881 -4.102 2.434 1 97.56 15 MET B O 1
ATOM 1041 N N . TRP B 1 16 ? -5.109 -3.111 4.09 1 98 16 TRP B N 1
ATOM 1042 C CA . TRP B 1 16 ? -3.861 -2.678 4.711 1 98 16 TRP B CA 1
ATOM 1043 C C . TRP B 1 16 ? -3.668 -3.348 6.066 1 98 16 TRP B C 1
ATOM 1045 O O . TRP B 1 16 ? -2.594 -3.252 6.664 1 98 16 TRP B O 1
ATOM 1055 N N . ASP B 1 17 ? -4.656 -4.125 6.582 1 97.19 17 ASP B N 1
ATOM 1056 C CA . ASP B 1 17 ? -4.551 -4.621 7.953 1 97.19 17 ASP B CA 1
ATOM 1057 C C . ASP B 1 17 ? -3.438 -5.656 8.078 1 97.19 17 ASP B C 1
ATOM 1059 O O . ASP B 1 17 ? -2.852 -5.816 9.148 1 97.19 17 ASP B O 1
ATOM 1063 N N . TYR B 1 18 ? -3.045 -6.328 6.992 1 96.88 18 TYR B N 1
ATOM 1064 C CA . TYR B 1 18 ? -2.008 -7.348 7.086 1 96.88 18 TYR B CA 1
ATOM 1065 C C . TYR B 1 18 ? -0.65 -6.785 6.684 1 96.88 18 TYR B C 1
ATOM 1067 O O . TYR B 1 18 ? 0.36 -7.492 6.73 1 96.88 18 TYR B O 1
ATOM 1075 N N . PHE B 1 19 ? -0.646 -5.543 6.223 1 97.94 19 PHE B N 1
ATOM 1076 C CA . PHE B 1 19 ? 0.621 -4.926 5.848 1 97.94 19 PHE B CA 1
ATOM 1077 C C . PHE B 1 19 ? 1.534 -4.785 7.062 1 97.94 19 PHE B C 1
ATOM 1079 O O . PHE B 1 19 ? 1.081 -4.414 8.148 1 97.94 19 PHE B O 1
ATOM 1086 N N . PRO B 1 20 ? 2.818 -5.066 6.891 1 98 20 PRO B N 1
ATOM 1087 C CA . PRO B 1 20 ? 3.695 -5.23 8.055 1 98 20 PRO B CA 1
ATOM 1088 C C . PRO B 1 20 ? 4.234 -3.904 8.578 1 98 20 PRO B C 1
ATOM 1090 O O . PRO B 1 20 ? 4.945 -3.877 9.586 1 98 20 PRO B O 1
ATOM 1093 N N . GLU B 1 21 ? 4.027 -2.803 7.973 1 98 21 GLU B N 1
ATOM 1094 C CA . GLU B 1 21 ? 4.398 -1.465 8.422 1 98 21 GLU B CA 1
ATOM 1095 C C . GLU B 1 21 ? 3.176 -0.668 8.859 1 98 21 GLU B C 1
ATOM 1097 O O . GLU B 1 21 ? 2.061 -0.936 8.414 1 98 21 GLU B O 1
ATOM 1102 N N . PRO B 1 22 ? 3.359 0.327 9.758 1 97.5 22 PRO B N 1
ATOM 1103 C CA . PRO B 1 22 ? 2.207 1.152 10.133 1 97.5 22 PRO B CA 1
ATOM 1104 C C . PRO B 1 22 ? 1.676 1.984 8.969 1 97.5 22 PR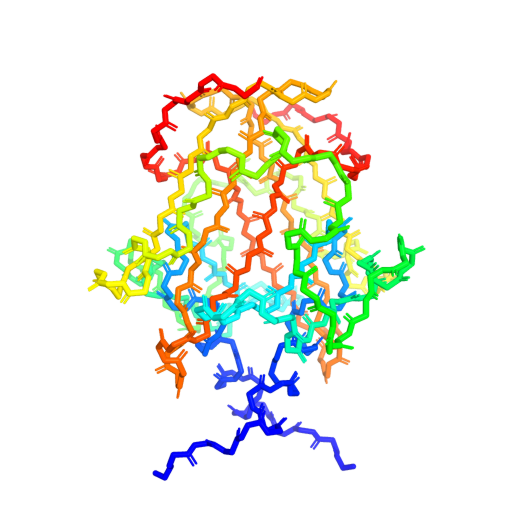O B C 1
ATOM 1106 O O . PRO B 1 22 ? 2.457 2.543 8.195 1 97.5 22 PRO B O 1
ATOM 1109 N N . VAL B 1 23 ? 0.397 2.021 8.844 1 98.31 23 VAL B N 1
ATOM 1110 C CA . VAL B 1 23 ? -0.294 2.797 7.82 1 98.31 23 VAL B CA 1
ATOM 1111 C C . VAL B 1 23 ? -1.427 3.6 8.453 1 98.31 23 VAL B C 1
ATOM 1113 O O . VAL B 1 23 ? -2.143 3.094 9.328 1 98.31 23 VAL B O 1
ATOM 1116 N N . THR B 1 24 ? -1.559 4.828 8.016 1 98.31 24 THR B N 1
ATOM 1117 C CA . THR B 1 24 ? -2.652 5.66 8.508 1 98.31 24 THR B CA 1
ATOM 1118 C C . THR B 1 24 ? -3.373 6.34 7.344 1 98.31 24 THR B C 1
ATOM 1120 O O . THR B 1 24 ? -2.797 6.523 6.27 1 98.31 24 THR B O 1
ATOM 1123 N N . ILE B 1 25 ? -4.621 6.574 7.496 1 98.44 25 ILE B N 1
ATOM 1124 C CA . ILE B 1 25 ? -5.277 7.637 6.746 1 98.44 25 ILE B CA 1
ATOM 1125 C C . ILE B 1 25 ? -5.289 8.922 7.57 1 98.44 25 ILE B C 1
ATOM 1127 O O . ILE B 1 25 ? -5.801 8.945 8.695 1 98.44 25 ILE B O 1
ATOM 1131 N N . THR B 1 26 ? -4.68 9.898 7 1 97.31 26 THR B N 1
ATOM 1132 C CA . THR B 1 26 ? -4.598 11.203 7.645 1 97.31 26 THR B CA 1
ATOM 1133 C C . THR B 1 26 ? -5.219 12.281 6.762 1 97.31 26 THR B C 1
ATOM 1135 O O . THR B 1 26 ? -5.258 12.148 5.539 1 97.31 26 THR B O 1
ATOM 1138 N N . GLN B 1 27 ? -5.809 13.242 7.348 1 95.75 27 GLN B N 1
ATOM 1139 C CA . GLN B 1 27 ? -6.379 14.32 6.547 1 95.75 27 GLN B CA 1
ATOM 1140 C C . GLN B 1 27 ? -5.625 15.625 6.766 1 95.75 27 GLN B C 1
ATOM 1142 O O . GLN B 1 27 ? -4.668 15.672 7.539 1 95.75 27 GLN B O 1
ATOM 1147 N N . ARG B 1 28 ? -6.008 16.688 6.129 1 93.12 28 ARG B N 1
ATOM 1148 C CA . ARG B 1 28 ? -5.297 17.953 6.078 1 93.12 28 ARG B CA 1
ATOM 1149 C C . ARG B 1 28 ? -5.078 18.516 7.48 1 93.12 28 ARG B C 1
ATOM 1151 O O . ARG B 1 28 ? -4.031 19.109 7.762 1 93.12 28 ARG B O 1
ATOM 1158 N N . SER B 1 29 ? -6.004 18.297 8.359 1 93.38 29 SER B N 1
ATOM 1159 C CA . SER B 1 29 ? -5.918 18.797 9.734 1 93.38 29 SER B CA 1
ATOM 1160 C C . SER B 1 29 ? -4.898 18 10.547 1 93.38 29 SER B C 1
ATOM 1162 O O . SER B 1 29 ? -4.605 18.344 11.688 1 93.38 29 SER B O 1
ATOM 1164 N N . ARG B 1 30 ? -4.41 16.875 9.984 1 94.94 30 ARG B N 1
ATOM 1165 C CA . ARG B 1 30 ? -3.463 15.953 10.609 1 94.94 30 ARG B CA 1
ATOM 1166 C C . ARG B 1 30 ? -4.176 14.992 11.555 1 94.94 30 ARG B C 1
ATOM 1168 O O . ARG B 1 30 ? -3.529 14.234 12.281 1 94.94 30 ARG B O 1
ATOM 1175 N N . GLU B 1 31 ? -5.473 15.117 11.516 1 96.56 31 GLU B N 1
ATOM 1176 C CA . GLU B 1 31 ? -6.215 14.086 12.242 1 96.56 31 GLU B CA 1
ATOM 1177 C C . GLU B 1 31 ? -6.125 12.742 11.531 1 96.56 31 GLU B C 1
ATOM 1179 O O . GLU B 1 31 ? -6.309 12.656 10.312 1 96.56 31 GLU B O 1
ATOM 1184 N N . ILE B 1 32 ? -5.801 11.703 12.352 1 97.88 32 ILE B N 1
ATOM 1185 C CA . ILE B 1 32 ? -5.801 10.344 11.828 1 97.88 32 ILE B CA 1
ATOM 1186 C C . ILE B 1 32 ? -7.23 9.805 11.773 1 97.88 32 ILE B C 1
ATOM 1188 O O . ILE B 1 32 ? -7.949 9.844 12.773 1 97.88 32 ILE B O 1
ATOM 1192 N N . ILE B 1 33 ? -7.578 9.359 10.617 1 97.94 33 ILE B N 1
ATOM 1193 C CA . ILE B 1 33 ? -8.93 8.875 10.359 1 97.94 33 ILE B CA 1
ATOM 1194 C C . ILE B 1 33 ? -8.992 7.363 10.594 1 97.94 33 ILE B C 1
ATOM 1196 O O . ILE B 1 33 ? -10.008 6.844 11.055 1 97.94 33 ILE B O 1
ATOM 1200 N N . ALA B 1 34 ? -7.992 6.633 10.297 1 98.44 34 ALA B N 1
ATOM 1201 C CA . ALA B 1 34 ? -7.922 5.176 10.398 1 98.44 34 ALA B CA 1
ATOM 1202 C C . ALA B 1 34 ? -6.477 4.703 10.492 1 98.44 34 ALA B C 1
ATOM 1204 O O . ALA B 1 34 ? -5.562 5.375 10.008 1 98.44 34 ALA B O 1
ATOM 1205 N N . VAL B 1 35 ? -6.262 3.602 11.195 1 98.56 35 VAL B N 1
ATOM 1206 C CA . VAL B 1 35 ? -4.953 2.971 11.32 1 98.56 35 VAL B CA 1
ATOM 1207 C C . VAL B 1 35 ? -5.066 1.476 11.039 1 98.56 35 VAL B C 1
ATOM 1209 O O . VAL B 1 35 ? -6.102 0.863 11.312 1 98.56 35 VAL B O 1
ATOM 1212 N N . ASN B 1 36 ? -3.963 0.952 10.414 1 98.12 36 ASN B N 1
ATOM 1213 C CA . ASN B 1 36 ? -3.975 -0.498 10.258 1 98.12 36 ASN B CA 1
ATOM 1214 C C . ASN B 1 36 ? -3.564 -1.206 11.547 1 98.12 36 ASN B C 1
ATOM 1216 O O . ASN B 1 36 ? -3.281 -0.556 12.555 1 98.12 36 ASN B O 1
ATOM 1220 N N . LYS B 1 37 ? -3.564 -2.525 11.539 1 97.56 37 LYS B N 1
ATOM 1221 C CA . LYS B 1 37 ? -3.27 -3.322 12.727 1 97.56 37 LYS B CA 1
ATOM 1222 C C . LYS B 1 37 ? -1.88 -3.006 13.266 1 97.56 37 LYS B C 1
ATOM 1224 O O . LYS B 1 37 ? -1.703 -2.84 14.477 1 97.56 37 LYS B O 1
ATOM 1229 N N . LYS B 1 38 ? -0.9 -2.916 12.406 1 97.69 38 LYS B N 1
ATOM 1230 C CA . LYS B 1 38 ? 0.464 -2.648 12.852 1 97.69 38 LYS B CA 1
ATOM 1231 C C . LYS B 1 38 ? 0.555 -1.303 13.562 1 97.69 38 LYS B C 1
ATOM 1233 O O . LYS B 1 38 ? 1.206 -1.188 14.602 1 97.69 38 LYS B O 1
ATOM 1238 N N . ALA B 1 39 ? -0.075 -0.283 13.023 1 97.38 39 ALA B N 1
ATOM 1239 C CA . ALA B 1 39 ? -0.087 1.028 13.664 1 97.38 39 ALA B CA 1
ATOM 1240 C C . ALA B 1 39 ? -0.764 0.964 15.031 1 97.38 39 ALA B C 1
ATOM 1242 O O . ALA B 1 39 ? -0.287 1.566 15.992 1 97.38 39 ALA B O 1
ATOM 1243 N N . ALA B 1 40 ? -1.82 0.248 15.07 1 97.56 40 ALA B N 1
ATOM 1244 C CA . ALA B 1 40 ? -2.529 0.09 16.344 1 97.56 40 ALA B CA 1
ATOM 1245 C C . ALA B 1 40 ? -1.646 -0.593 17.375 1 97.56 40 ALA B C 1
ATOM 1247 O O . ALA B 1 40 ? -1.633 -0.198 18.547 1 97.56 40 ALA B O 1
ATOM 1248 N N . GLU B 1 41 ? -0.947 -1.604 16.922 1 96.81 41 GLU B N 1
ATOM 1249 C CA . GLU B 1 41 ? -0.022 -2.312 17.812 1 96.81 41 GLU B CA 1
ATOM 1250 C C . GLU B 1 41 ? 1.021 -1.364 18.391 1 96.81 41 GLU B C 1
ATOM 1252 O O . GLU B 1 41 ? 1.511 -1.577 19.5 1 96.81 41 GLU B O 1
ATOM 1257 N N . LEU B 1 42 ? 1.326 -0.338 17.641 1 94.25 42 LEU B N 1
ATOM 1258 C CA . LEU B 1 42 ? 2.344 0.62 18.062 1 94.25 42 LEU B CA 1
ATOM 1259 C C . LEU B 1 42 ? 1.718 1.77 18.844 1 94.25 42 LEU B C 1
ATOM 1261 O O . LEU B 1 42 ? 2.396 2.748 19.172 1 94.25 42 LEU B O 1
ATOM 1265 N N . GLY B 1 43 ? 0.391 1.722 19.047 1 93.62 43 GLY B N 1
ATOM 1266 C CA . GLY B 1 43 ? -0.261 2.676 19.922 1 93.62 43 GLY B CA 1
ATOM 1267 C C . GLY B 1 43 ? -0.963 3.795 19.172 1 93.62 43 GLY B C 1
ATOM 1268 O O . GLY B 1 43 ? -1.489 4.723 19.797 1 93.62 43 GLY B O 1
ATOM 1269 N N . LEU B 1 44 ? -0.959 3.717 17.875 1 95.62 44 LEU B N 1
ATOM 1270 C CA . LEU B 1 44 ? -1.68 4.727 17.109 1 95.62 44 LEU B CA 1
ATOM 1271 C C . LEU B 1 44 ? -3.176 4.438 17.094 1 95.62 44 LEU B C 1
ATOM 1273 O O . LEU B 1 44 ? -3.588 3.275 17.047 1 95.62 44 LEU B O 1
ATOM 1277 N N . THR B 1 45 ? -3.984 5.535 17.125 1 96.06 45 THR B N 1
ATOM 1278 C CA . THR B 1 45 ? -5.438 5.398 17.078 1 96.06 45 THR B CA 1
ATOM 1279 C C . THR B 1 45 ? -6.055 6.512 16.234 1 96.06 45 THR B C 1
ATOM 1281 O O . THR B 1 45 ? -5.48 7.598 16.109 1 96.06 45 THR B O 1
ATOM 1284 N N . ALA B 1 46 ? -7.203 6.176 15.68 1 96.94 46 ALA B N 1
ATOM 1285 C CA . ALA B 1 46 ? -7.977 7.215 15.008 1 96.94 46 ALA B CA 1
ATOM 1286 C C . ALA B 1 46 ? -8.367 8.328 15.977 1 96.94 46 ALA B C 1
ATOM 1288 O O . ALA B 1 46 ? -8.586 8.07 17.172 1 96.94 46 ALA B O 1
ATOM 1289 N N . GLY B 1 47 ? -8.438 9.523 15.445 1 96.19 47 GLY B N 1
ATOM 1290 C CA . GLY B 1 47 ? -8.93 10.641 16.234 1 96.19 47 GLY B CA 1
ATOM 1291 C C . GLY B 1 47 ? -7.824 11.508 16.797 1 96.19 47 GLY B C 1
ATOM 1292 O O . GLY B 1 47 ? -8.062 12.656 17.172 1 96.19 47 GLY B O 1
ATOM 1293 N N . ILE B 1 48 ? -6.59 10.984 16.797 1 95.06 48 ILE B N 1
ATOM 1294 C CA . ILE B 1 48 ? -5.477 11.797 17.281 1 95.06 48 ILE B CA 1
ATOM 1295 C C . ILE B 1 48 ? -4.812 12.508 16.094 1 95.06 48 ILE B C 1
ATOM 1297 O O . ILE B 1 48 ? -5.059 12.156 14.945 1 95.06 48 ILE B O 1
ATOM 1301 N N . LYS B 1 49 ? -4.023 13.492 16.5 1 94.19 49 LYS B N 1
ATOM 1302 C CA . LYS B 1 49 ? -3.232 14.172 15.469 1 94.19 49 LYS B CA 1
ATOM 1303 C C . LYS B 1 49 ? -1.918 13.445 15.219 1 94.19 49 LYS B C 1
ATOM 1305 O O . LYS B 1 49 ? -1.195 13.109 16.156 1 94.19 49 LYS B O 1
ATOM 1310 N N . CYS B 1 50 ? -1.616 13.227 13.992 1 92.56 50 CYS B N 1
ATOM 1311 C CA . CYS B 1 50 ? -0.375 12.531 13.656 1 92.56 50 CYS B CA 1
ATOM 1312 C C . CYS B 1 50 ? 0.836 13.336 14.125 1 92.56 50 CYS B C 1
ATOM 1314 O O . CYS B 1 50 ? 1.845 12.758 14.531 1 92.56 50 CYS B O 1
ATOM 1316 N N . SER B 1 51 ? 0.732 14.672 14.109 1 90 51 SER B N 1
ATOM 1317 C CA . SER B 1 51 ? 1.808 15.57 14.523 1 90 51 SER B CA 1
ATOM 1318 C C . SER B 1 51 ? 2.092 15.445 16.016 1 90 51 SER B C 1
ATOM 1320 O O . SER B 1 51 ? 3.107 15.938 16.5 1 90 51 SER B O 1
ATOM 1322 N N . SER B 1 52 ? 1.23 14.797 16.672 1 88 52 SER B N 1
ATOM 1323 C CA . SER B 1 52 ? 1.402 14.648 18.125 1 88 52 SER B CA 1
ATOM 1324 C C . SER B 1 52 ? 2.201 13.391 18.453 1 88 52 SER B C 1
ATOM 1326 O O . SER B 1 52 ? 2.535 13.148 19.609 1 88 52 SER B O 1
ATOM 1328 N N . ILE B 1 53 ? 2.523 12.641 17.422 1 86.88 53 ILE B N 1
ATOM 1329 C CA . ILE B 1 53 ? 3.232 11.375 17.625 1 86.88 53 ILE B CA 1
ATOM 1330 C C . ILE B 1 53 ? 4.734 11.602 17.469 1 86.88 53 ILE B C 1
ATOM 1332 O O . ILE B 1 53 ? 5.184 12.211 16.484 1 86.88 53 ILE B O 1
ATOM 1336 N N . GLY B 1 54 ? 5.453 11.07 18.344 1 80.75 54 GLY B N 1
ATOM 1337 C CA . GLY B 1 54 ? 6.895 11.234 18.281 1 80.75 54 GLY B CA 1
ATOM 1338 C C . GLY B 1 54 ? 7.348 12.656 18.562 1 80.75 54 GLY B C 1
ATOM 1339 O O . GLY B 1 54 ? 6.758 13.352 19.391 1 80.75 54 GLY B O 1
ATOM 1340 N N . LYS B 1 55 ? 8.586 12.961 17.969 1 82.94 55 LYS B N 1
ATOM 1341 C CA . LYS B 1 55 ? 9.18 14.281 18.172 1 82.94 55 LYS B CA 1
ATOM 1342 C C . LYS B 1 55 ? 8.797 15.234 17.047 1 82.94 55 LYS B C 1
ATOM 1344 O O . LYS B 1 55 ? 8.547 14.805 15.914 1 82.94 55 LYS B O 1
ATOM 1349 N N . PRO B 1 56 ? 8.648 16.5 17.281 1 84.31 56 PRO B N 1
ATOM 1350 C CA . PRO B 1 56 ? 8.305 17.484 16.234 1 84.31 56 PRO B CA 1
ATOM 1351 C C . PRO B 1 56 ? 9.211 17.391 15.016 1 84.31 56 PRO B C 1
ATOM 1353 O O . PRO B 1 56 ? 8.758 17.578 13.891 1 84.31 56 PRO B O 1
ATOM 1356 N N . GLU B 1 57 ? 10.445 17.047 15.266 1 82.19 57 GLU B N 1
ATOM 1357 C CA . GLU B 1 57 ? 11.414 16.984 14.18 1 82.19 57 GLU B CA 1
ATOM 1358 C C . GLU B 1 57 ? 11.078 15.875 13.188 1 82.19 57 GLU B C 1
ATOM 1360 O O . GLU B 1 57 ? 11.422 15.953 12.008 1 82.19 57 GLU B O 1
ATOM 1365 N N . ASP B 1 58 ? 10.32 14.867 13.586 1 77.75 58 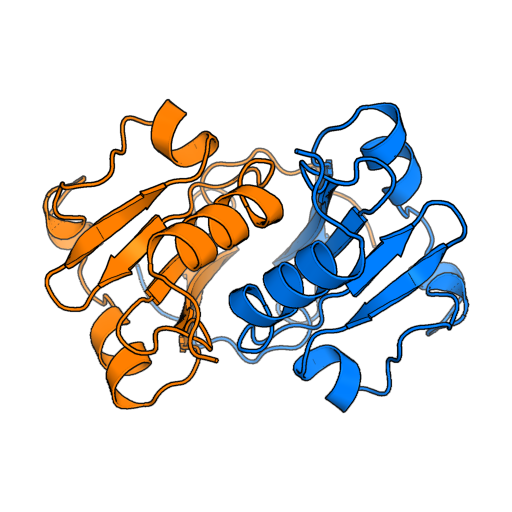ASP B N 1
ATOM 1366 C CA . ASP B 1 58 ? 9.922 13.75 12.734 1 77.75 58 ASP B CA 1
ATOM 1367 C C . ASP B 1 58 ? 8.914 14.195 11.68 1 77.75 58 ASP B C 1
ATOM 1369 O O . ASP B 1 58 ? 8.711 13.508 10.68 1 77.75 58 ASP B O 1
ATOM 1373 N N . HIS B 1 59 ? 8.406 15.312 11.914 1 85.75 59 HIS B N 1
ATOM 1374 C CA . HIS B 1 59 ? 7.324 15.758 11.047 1 85.75 59 HIS B CA 1
ATOM 1375 C C . HIS B 1 59 ? 7.785 16.875 10.117 1 85.75 59 HIS B C 1
ATOM 1377 O O . HIS B 1 59 ? 7.008 17.375 9.297 1 85.75 59 HIS B O 1
ATOM 1383 N N . LYS B 1 60 ? 9.102 17.078 10.32 1 81.69 60 LYS B N 1
ATOM 1384 C CA . LYS B 1 60 ? 9.664 18.031 9.375 1 81.69 60 LYS B CA 1
ATOM 1385 C C . LYS B 1 60 ? 9.719 17.453 7.965 1 81.69 60 LYS B C 1
ATOM 1387 O O . LYS B 1 60 ? 10.125 16.312 7.777 1 81.69 60 LYS B O 1
ATOM 1392 N N . GLY B 1 61 ? 9.094 18.078 7.082 1 85.62 61 GLY B N 1
ATOM 1393 C CA . GLY B 1 61 ? 9.148 17.609 5.707 1 85.62 61 GLY B CA 1
ATOM 1394 C C . GLY B 1 61 ? 7.906 16.844 5.289 1 85.62 61 GLY B C 1
ATOM 1395 O O . GLY B 1 61 ? 7.883 16.219 4.23 1 85.62 61 GLY B O 1
ATOM 1396 N N . CYS B 1 62 ? 6.98 16.844 6.227 1 93.19 62 CYS B N 1
ATOM 1397 C CA . CYS B 1 62 ? 5.711 16.219 5.879 1 93.19 62 CYS B CA 1
ATOM 1398 C C . CYS B 1 62 ? 5.195 16.734 4.539 1 93.19 62 CYS B C 1
ATOM 1400 O O . CYS B 1 62 ? 5.117 17.938 4.324 1 93.19 62 CYS B O 1
ATOM 1402 N N . LEU B 1 63 ? 4.777 15.836 3.715 1 95.44 63 LEU B N 1
ATOM 1403 C CA . LEU B 1 63 ? 4.363 16.188 2.361 1 95.44 63 LEU B CA 1
ATOM 1404 C C . LEU B 1 63 ? 2.873 15.938 2.166 1 95.44 63 LEU B C 1
ATOM 1406 O O . LEU B 1 63 ? 2.398 15.852 1.031 1 95.44 63 LEU B O 1
ATOM 1410 N N . CYS B 1 64 ? 2.166 15.828 3.26 1 95.81 64 CYS B N 1
ATOM 1411 C CA . CYS B 1 64 ? 0.731 15.57 3.234 1 95.81 64 CYS B CA 1
ATOM 1412 C C . CYS B 1 64 ? -0.005 16.656 2.455 1 95.81 64 CYS B C 1
ATOM 1414 O O . CYS B 1 64 ? -0.791 16.344 1.555 1 95.81 64 CYS B O 1
ATOM 1416 N N . ASN B 1 65 ? 0.32 17.922 2.729 1 95.81 65 ASN B N 1
ATOM 1417 C CA . ASN B 1 65 ? -0.367 19.016 2.041 1 95.81 65 ASN B CA 1
ATOM 1418 C C . ASN B 1 65 ? -0.049 19.016 0.548 1 95.81 65 ASN B C 1
ATOM 1420 O O . ASN B 1 65 ? -0.923 19.297 -0.275 1 95.81 65 ASN B O 1
ATOM 1424 N N . LYS B 1 66 ? 1.187 18.781 0.244 1 96.5 66 LYS B N 1
ATOM 1425 C CA . LYS B 1 66 ? 1.558 18.734 -1.167 1 96.5 66 LYS B CA 1
ATOM 1426 C C . LYS B 1 66 ? 0.76 17.672 -1.911 1 96.5 66 LYS B C 1
ATOM 1428 O O . LYS B 1 66 ? 0.247 17.922 -3.004 1 96.5 66 LYS B O 1
ATOM 1433 N N . ALA B 1 67 ? 0.627 16.5 -1.293 1 97 67 ALA B N 1
ATOM 1434 C CA . ALA B 1 67 ? -0.122 15.406 -1.909 1 97 67 ALA B CA 1
ATOM 1435 C C . ALA B 1 67 ? -1.587 15.789 -2.104 1 97 67 ALA B C 1
ATOM 1437 O O . ALA B 1 67 ? -2.18 15.492 -3.143 1 97 67 ALA B O 1
ATOM 1438 N N . ILE B 1 68 ? -2.158 16.453 -1.117 1 96.5 68 ILE B N 1
ATOM 1439 C CA . ILE B 1 68 ? -3.555 16.859 -1.19 1 96.5 68 ILE B CA 1
ATOM 1440 C C . ILE B 1 68 ? -3.721 17.922 -2.275 1 96.5 68 ILE B C 1
ATOM 1442 O O . ILE B 1 68 ? -4.586 17.812 -3.145 1 96.5 68 ILE B O 1
ATOM 1446 N N . ASP B 1 69 ? -2.805 18.906 -2.256 1 96.75 69 ASP B N 1
ATOM 1447 C CA . ASP B 1 69 ? -2.92 20.047 -3.166 1 96.75 69 ASP B CA 1
ATOM 1448 C C . ASP B 1 69 ? -2.736 19.609 -4.617 1 96.75 69 ASP B C 1
ATOM 1450 O O . ASP B 1 69 ? -3.408 20.125 -5.516 1 96.75 69 ASP B O 1
ATOM 1454 N N . GLU B 1 70 ? -1.875 18.688 -4.859 1 96 70 GLU B N 1
ATOM 1455 C CA . GLU B 1 70 ? -1.575 18.25 -6.215 1 96 70 GLU B CA 1
ATOM 1456 C C . GLU B 1 70 ? -2.449 17.062 -6.613 1 96 70 GLU B C 1
ATOM 1458 O O . GLU B 1 70 ? -2.523 16.703 -7.789 1 96 70 GLU B O 1
ATOM 1463 N N . ASN B 1 71 ? -3.148 16.469 -5.688 1 94.75 71 ASN B N 1
ATOM 1464 C CA . ASN B 1 71 ? -3.951 15.266 -5.883 1 94.75 71 ASN B CA 1
ATOM 1465 C C . ASN B 1 71 ? -3.164 14.18 -6.605 1 94.75 71 ASN B C 1
ATOM 1467 O O . ASN B 1 71 ? -3.623 13.641 -7.613 1 94.75 71 ASN B O 1
ATOM 1471 N N . LYS B 1 72 ? -1.951 13.992 -6.113 1 95.44 72 LYS B N 1
ATOM 1472 C CA . LYS B 1 72 ? -1.055 12.953 -6.617 1 95.44 72 LYS B CA 1
ATOM 1473 C C . LYS B 1 72 ? -0.206 12.375 -5.492 1 95.44 72 LYS B C 1
ATOM 1475 O O . LYS B 1 72 ? -0.003 13.016 -4.461 1 95.44 72 LYS B O 1
ATOM 1480 N N . SER B 1 73 ? 0.197 11.203 -5.711 1 96.94 73 SER B N 1
ATOM 1481 C CA . SER B 1 73 ? 1.103 10.602 -4.738 1 96.94 73 SER B CA 1
ATOM 1482 C C . SER B 1 73 ? 2.447 11.32 -4.715 1 96.94 73 SER B C 1
ATOM 1484 O O . SER B 1 73 ? 3.018 11.617 -5.766 1 96.94 73 SER B O 1
ATOM 1486 N N . VAL B 1 74 ? 2.869 11.633 -3.551 1 97.69 74 VAL B N 1
ATOM 1487 C CA . VAL B 1 74 ? 4.223 12.125 -3.297 1 97.69 74 VAL B CA 1
ATOM 1488 C C . VAL B 1 74 ? 5.016 11.07 -2.525 1 97.69 74 VAL B C 1
ATOM 1490 O O . VAL B 1 74 ? 4.5 10.461 -1.582 1 97.69 74 VAL B O 1
ATOM 1493 N N . HIS B 1 75 ? 6.211 10.812 -3.012 1 97.56 75 HIS B N 1
ATOM 1494 C CA . HIS B 1 75 ? 7.004 9.75 -2.414 1 97.56 75 HIS B CA 1
ATOM 1495 C C . HIS B 1 75 ? 8.484 10.102 -2.398 1 97.56 75 HIS B C 1
ATOM 1497 O O . HIS B 1 75 ? 8.969 10.797 -3.299 1 97.56 75 HIS B O 1
ATOM 1503 N N . VAL B 1 76 ? 9.117 9.641 -1.383 1 96.75 76 VAL B N 1
ATOM 1504 C CA . VAL B 1 76 ? 10.516 10 -1.159 1 96.75 76 VAL B CA 1
ATOM 1505 C C . VAL B 1 76 ? 11.305 8.75 -0.774 1 96.75 76 VAL B C 1
ATOM 1507 O O . VAL B 1 76 ? 10.727 7.727 -0.405 1 96.75 76 VAL B O 1
ATOM 1510 N N . ALA B 1 77 ? 12.578 8.859 -0.952 1 96.56 77 ALA B N 1
ATOM 1511 C CA . ALA B 1 77 ? 13.539 7.895 -0.422 1 96.56 77 ALA B CA 1
ATOM 1512 C C . ALA B 1 77 ? 14.453 8.539 0.618 1 96.56 77 ALA B C 1
ATOM 1514 O O . ALA B 1 77 ? 14.852 9.695 0.469 1 96.56 77 ALA B O 1
ATOM 1515 N N . TYR B 1 78 ? 14.734 7.82 1.63 1 94.25 78 TYR B N 1
ATOM 1516 C CA . TYR B 1 78 ? 15.609 8.32 2.686 1 94.25 78 TYR B CA 1
ATOM 1517 C C . TYR B 1 78 ? 16.344 7.172 3.379 1 94.25 78 TYR B C 1
ATOM 1519 O O . TYR B 1 78 ? 16.016 6.004 3.164 1 94.25 78 TYR B O 1
ATOM 1527 N N . GLU B 1 79 ? 17.359 7.512 4.156 1 93.44 79 GLU B N 1
ATOM 1528 C CA . GLU B 1 79 ? 18.094 6.5 4.922 1 93.44 79 GLU B CA 1
ATOM 1529 C C . GLU B 1 79 ? 17.344 6.141 6.207 1 93.44 79 GLU B C 1
ATOM 1531 O O . GLU B 1 79 ? 17.156 6.992 7.078 1 93.44 79 GLU B O 1
ATOM 1536 N N . GLY B 1 80 ? 16.922 4.891 6.25 1 89.75 80 GLY B N 1
ATOM 1537 C CA . GLY B 1 80 ? 16.234 4.395 7.434 1 89.75 80 GLY B CA 1
ATOM 1538 C C . GLY B 1 80 ? 17.094 3.469 8.273 1 89.75 80 GLY B C 1
ATOM 1539 O O . GLY B 1 80 ? 18.281 3.285 8 1 89.75 80 GLY B O 1
ATOM 1540 N N . PRO B 1 81 ? 16.516 2.977 9.312 1 88.81 81 PRO B N 1
ATOM 1541 C CA . PRO B 1 81 ? 17.25 2.111 10.234 1 88.81 81 PRO B CA 1
ATOM 1542 C C . PRO B 1 81 ? 17.781 0.843 9.562 1 88.81 81 PRO B C 1
ATOM 1544 O O . PRO B 1 81 ? 18.781 0.269 10.016 1 88.81 81 PRO B O 1
ATOM 1547 N N . GLN B 1 82 ? 17.266 0.404 8.523 1 86.62 82 GLN B N 1
ATOM 1548 C CA . GLN B 1 82 ? 17.625 -0.837 7.848 1 86.62 82 GLN B CA 1
ATOM 1549 C C . GLN B 1 82 ? 18.266 -0.559 6.488 1 86.62 82 GLN B C 1
ATOM 1551 O O . GLN B 1 82 ? 18.344 -1.449 5.637 1 86.62 82 GLN B O 1
ATOM 1556 N N . GLY B 1 83 ? 18.594 0.699 6.328 1 90.69 83 GLY B N 1
ATOM 1557 C CA . GLY B 1 83 ? 19.047 1.133 5.02 1 90.69 83 GLY B CA 1
ATOM 1558 C C . GLY B 1 83 ? 18.062 2.033 4.305 1 90.69 83 GLY B C 1
ATOM 1559 O O . GLY B 1 83 ? 17.328 2.791 4.945 1 90.69 83 GLY B O 1
ATOM 1560 N N . LYS B 1 84 ? 18.047 1.884 2.996 1 95.12 84 LYS B N 1
ATOM 1561 C CA . LYS B 1 84 ? 17.156 2.754 2.232 1 95.12 84 LYS B CA 1
ATOM 1562 C C . LYS B 1 84 ? 15.695 2.492 2.586 1 95.12 84 LYS B C 1
ATOM 1564 O O . LYS B 1 84 ? 15.273 1.339 2.678 1 95.12 84 LYS B O 1
ATOM 1569 N N . ALA B 1 85 ? 14.984 3.531 2.869 1 96 85 ALA B N 1
ATOM 1570 C CA . ALA B 1 85 ? 13.555 3.494 3.174 1 96 85 ALA B CA 1
ATOM 1571 C C . ALA B 1 85 ? 12.766 4.41 2.242 1 96 85 ALA B C 1
ATOM 1573 O O . ALA B 1 85 ? 13.352 5.27 1.573 1 96 85 ALA B O 1
ATOM 1574 N N . TYR B 1 86 ? 11.484 4.199 2.129 1 97 86 TYR B N 1
ATOM 1575 C CA . TYR B 1 86 ? 10.617 4.953 1.23 1 97 86 TYR B CA 1
ATOM 1576 C C . TYR B 1 86 ? 9.375 5.457 1.962 1 97 86 TYR B C 1
ATOM 1578 O O . TYR B 1 86 ? 8.789 4.73 2.768 1 97 86 TYR B O 1
ATOM 1586 N N . GLY B 1 87 ? 9.016 6.664 1.758 1 96.19 87 GLY B N 1
ATOM 1587 C CA . GLY B 1 87 ? 7.82 7.258 2.342 1 96.19 87 GLY B CA 1
ATOM 1588 C C . GLY B 1 87 ? 6.789 7.668 1.306 1 96.19 87 GLY B C 1
ATOM 1589 O O . GLY B 1 87 ? 7.145 8.102 0.209 1 96.19 87 GLY B O 1
ATOM 1590 N N . PHE B 1 88 ? 5.547 7.574 1.693 1 97.81 88 PHE B N 1
ATOM 1591 C CA . PHE B 1 88 ? 4.465 7.816 0.744 1 97.81 88 PHE B CA 1
ATOM 1592 C C . PHE B 1 88 ? 3.367 8.656 1.38 1 97.81 88 PHE B C 1
ATOM 1594 O O . PHE B 1 88 ? 2.963 8.406 2.518 1 97.81 88 PHE B O 1
ATOM 1601 N N . TRP B 1 89 ? 2.916 9.609 0.715 1 97.75 89 TRP B N 1
ATOM 1602 C CA . TRP B 1 89 ? 1.647 10.312 0.871 1 97.75 89 TRP B CA 1
ATOM 1603 C C . TRP B 1 89 ? 0.795 10.188 -0.387 1 97.75 89 TRP B C 1
ATOM 1605 O O . TRP B 1 89 ? 1.092 10.805 -1.411 1 97.75 89 TRP B O 1
ATOM 1615 N N . THR B 1 90 ? -0.269 9.375 -0.318 1 97.88 90 THR B N 1
ATOM 1616 C CA . THR B 1 90 ? -1.016 9.023 -1.521 1 97.88 90 THR B CA 1
ATOM 1617 C C . THR B 1 90 ? -2.496 9.359 -1.356 1 97.88 90 THR B C 1
ATOM 1619 O O . THR B 1 90 ? -3.127 8.938 -0.384 1 97.88 90 THR B O 1
ATOM 1622 N N . PRO B 1 91 ? -3.029 10.078 -2.312 1 96.62 91 PRO B N 1
ATOM 1623 C CA . PRO B 1 91 ? -4.473 10.312 -2.242 1 96.62 91 PRO B CA 1
ATOM 1624 C C . PRO B 1 91 ? -5.289 9.031 -2.342 1 96.62 91 PRO B C 1
ATOM 1626 O O . PRO B 1 91 ? -4.793 8.016 -2.842 1 96.62 91 PRO B O 1
ATOM 1629 N N . ILE B 1 92 ? -6.406 9.117 -1.808 1 95.44 92 ILE B N 1
ATOM 1630 C CA . ILE B 1 92 ? -7.426 8.078 -1.935 1 95.44 92 ILE B CA 1
ATOM 1631 C C . ILE B 1 92 ? -8.5 8.523 -2.922 1 95.44 92 ILE B C 1
ATOM 1633 O O . ILE B 1 92 ? -9.055 9.617 -2.789 1 95.44 92 ILE B O 1
ATOM 1637 N N . THR B 1 93 ? -8.773 7.785 -3.943 1 89.56 93 THR B N 1
ATOM 1638 C CA . THR B 1 93 ? -9.609 8.164 -5.078 1 89.56 93 THR B CA 1
ATOM 1639 C C . THR B 1 93 ? -10.953 8.727 -4.605 1 89.56 93 THR B C 1
ATOM 1641 O O . THR B 1 93 ? -11.469 9.688 -5.18 1 89.56 93 THR B O 1
ATOM 1644 N N . GLU B 1 94 ? -11.57 8.273 -3.547 1 90.75 94 GLU B N 1
ATOM 1645 C CA . GLU B 1 94 ? -12.922 8.656 -3.137 1 90.75 94 GLU B CA 1
ATOM 1646 C C . GLU B 1 94 ? -12.891 9.789 -2.115 1 90.75 94 GLU B C 1
ATOM 1648 O O . GLU B 1 94 ? -13.914 10.406 -1.832 1 90.75 94 GLU B O 1
ATOM 1653 N N . ARG B 1 95 ? -11.711 10.062 -1.652 1 93.06 95 ARG B N 1
ATOM 1654 C CA . ARG B 1 95 ? -11.547 11.094 -0.63 1 93.06 95 ARG B CA 1
ATOM 1655 C C . ARG B 1 95 ? -10.234 11.852 -0.824 1 93.06 95 ARG B C 1
ATOM 1657 O O . ARG B 1 95 ? -9.281 11.656 -0.064 1 93.06 95 ARG B O 1
ATOM 1664 N N . PRO B 1 96 ? -10.242 12.797 -1.718 1 89.31 96 PRO B N 1
ATOM 1665 C CA . PRO B 1 96 ? -8.961 13.414 -2.064 1 89.31 96 PRO B CA 1
ATOM 1666 C C . PRO B 1 96 ? -8.352 14.203 -0.906 1 89.31 96 PRO B C 1
ATOM 1668 O O . PRO B 1 96 ? -7.168 14.539 -0.94 1 89.31 96 PRO B O 1
ATOM 1671 N N . GLU B 1 97 ? -9.148 14.477 0.098 1 93.44 97 GLU B N 1
ATOM 1672 C CA . GLU B 1 97 ? -8.617 15.188 1.257 1 93.44 97 GLU B CA 1
ATOM 1673 C C . GLU B 1 97 ? -7.969 14.219 2.244 1 93.44 97 GLU B C 1
ATOM 1675 O O . GLU B 1 97 ? -7.352 14.641 3.223 1 93.44 97 GLU B O 1
ATOM 1680 N N . TRP B 1 98 ? -8.219 12.914 2.049 1 96.56 98 TRP B N 1
ATOM 1681 C CA . TRP B 1 98 ? -7.598 11.875 2.867 1 96.56 98 TRP B CA 1
ATOM 1682 C C . TRP B 1 98 ? -6.324 11.352 2.209 1 96.56 98 TRP B C 1
ATOM 1684 O O . TRP B 1 98 ? -6.289 11.133 0.997 1 96.56 98 TRP B O 1
ATOM 1694 N N . ILE B 1 99 ? -5.316 11.289 3.064 1 97.81 99 ILE B N 1
ATOM 1695 C CA . ILE B 1 99 ? -4.023 10.82 2.57 1 97.81 99 ILE B CA 1
ATOM 1696 C C . ILE B 1 99 ? -3.668 9.492 3.232 1 97.81 99 ILE B C 1
ATOM 1698 O O . ILE B 1 99 ? -3.691 9.375 4.461 1 97.81 99 ILE B O 1
ATOM 1702 N N . LEU B 1 100 ? -3.475 8.516 2.393 1 98.25 100 LEU B N 1
ATOM 1703 C CA . LEU B 1 100 ? -2.834 7.285 2.834 1 98.25 100 LEU B CA 1
ATOM 1704 C C . LEU B 1 100 ? -1.346 7.5 3.08 1 98.25 100 LEU B C 1
ATOM 1706 O O 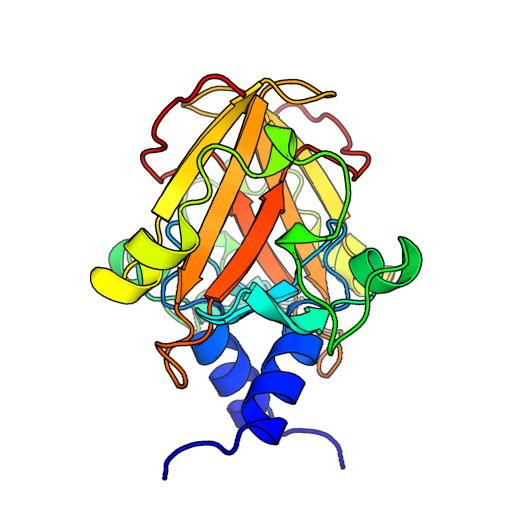. LEU B 1 100 ? -0.6 7.828 2.156 1 98.25 100 LEU B O 1
ATOM 1710 N N . HIS B 1 101 ? -0.923 7.367 4.328 1 97.25 101 HIS B N 1
ATOM 1711 C CA . HIS B 1 101 ? 0.465 7.633 4.688 1 97.25 101 HIS B CA 1
ATOM 1712 C C . HIS B 1 101 ? 1.127 6.395 5.281 1 97.25 101 HIS B C 1
ATOM 1714 O O . HIS B 1 101 ? 0.582 5.773 6.195 1 97.25 101 HIS B O 1
ATOM 1720 N N . PHE B 1 102 ? 2.297 6.051 4.719 1 97.25 102 PHE B N 1
ATOM 1721 C CA . PHE B 1 102 ? 3.094 4.961 5.27 1 97.25 102 PHE B CA 1
ATOM 1722 C C . PHE B 1 102 ? 4.523 5.016 4.746 1 97.25 102 PHE B C 1
ATOM 1724 O O . PHE B 1 102 ? 4.832 5.809 3.854 1 97.25 102 PHE B O 1
ATOM 1731 N N . SER B 1 103 ? 5.344 4.281 5.387 1 95.94 103 SER B N 1
ATOM 1732 C CA . SER B 1 103 ? 6.715 4.062 4.941 1 95.94 103 SER B CA 1
ATOM 1733 C C . SER B 1 103 ? 7.035 2.572 4.852 1 95.94 103 SER B C 1
ATOM 1735 O O . SER B 1 103 ? 6.34 1.745 5.441 1 95.94 103 SER B O 1
ATOM 1737 N N . VAL B 1 104 ? 7.996 2.311 4.039 1 97.5 104 VAL B N 1
ATOM 1738 C CA . VAL B 1 104 ? 8.547 0.966 3.906 1 97.5 104 VAL B CA 1
ATOM 1739 C C . VAL B 1 104 ? 10.031 0.976 4.262 1 97.5 104 VAL B C 1
ATOM 1741 O O . VAL B 1 104 ? 10.766 1.892 3.877 1 97.5 104 VAL B O 1
ATOM 1744 N N . GLY B 1 105 ? 10.43 -0.108 4.973 1 96.31 105 GLY B N 1
ATOM 1745 C CA . GLY B 1 105 ? 11.828 -0.204 5.352 1 96.31 105 GLY B CA 1
ATOM 1746 C C . GLY B 1 105 ? 12.125 0.422 6.703 1 96.31 105 GLY B C 1
ATOM 1747 O O . GLY B 1 105 ? 13.258 0.832 6.969 1 96.31 105 GLY B O 1
ATOM 1748 N N . ARG B 1 106 ? 11.141 0.526 7.602 1 93 106 ARG B N 1
ATOM 1749 C CA . ARG B 1 106 ? 11.359 1.229 8.859 1 93 106 ARG B CA 1
ATOM 1750 C C . ARG B 1 106 ? 11.195 0.287 10.047 1 93 106 ARG B C 1
ATOM 1752 O O . ARG B 1 106 ? 12.055 0.234 10.93 1 93 106 ARG B O 1
ATOM 1759 N N . VAL B 1 107 ? 10.094 -0.431 10.07 1 92.62 107 VAL B N 1
ATOM 1760 C CA . VAL B 1 107 ? 9.719 -1.124 11.297 1 92.62 107 VAL B CA 1
ATOM 1761 C C . VAL B 1 107 ? 9.773 -2.633 11.078 1 92.62 107 VAL B C 1
ATOM 1763 O O . VAL B 1 107 ? 10.242 -3.375 11.945 1 92.62 107 VAL B O 1
ATOM 1766 N N . ALA B 1 108 ? 9.375 -3.096 9.906 1 96 108 ALA B N 1
ATOM 1767 C CA . ALA B 1 108 ? 9.242 -4.523 9.641 1 96 108 ALA B CA 1
ATOM 1768 C C . ALA B 1 108 ? 10.609 -5.188 9.492 1 96 108 ALA B C 1
ATOM 1770 O O . ALA B 1 108 ? 11.586 -4.523 9.141 1 96 108 ALA B O 1
ATOM 1771 N N . ASP B 1 109 ? 10.625 -6.387 9.898 1 94.56 109 ASP B N 1
ATOM 1772 C CA . ASP B 1 109 ? 11.805 -7.211 9.648 1 94.56 109 ASP B CA 1
ATOM 1773 C C . ASP B 1 109 ? 11.742 -7.863 8.273 1 94.56 109 ASP B C 1
ATOM 1775 O O . ASP B 1 109 ? 10.906 -8.734 8.023 1 94.56 109 ASP B O 1
ATOM 1779 N N . TYR B 1 110 ? 12.57 -7.43 7.395 1 96.44 110 TYR B N 1
ATOM 1780 C CA . TYR B 1 110 ? 12.578 -7.941 6.027 1 96.44 110 TYR B CA 1
ATOM 1781 C C . TYR B 1 110 ? 13.617 -9.039 5.863 1 96.44 110 TYR B C 1
ATOM 1783 O O . TYR B 1 110 ? 14.766 -8.883 6.281 1 96.44 110 TYR B O 1
ATOM 1791 N N . GLN B 1 111 ? 13.211 -10.102 5.297 1 93.56 111 GLN B N 1
ATOM 1792 C CA . GLN B 1 111 ? 14.18 -11.109 4.895 1 93.56 111 GLN B CA 1
ATOM 1793 C C . GLN B 1 111 ? 14.969 -10.664 3.664 1 93.56 111 GLN B C 1
ATOM 1795 O O . GLN B 1 111 ? 14.375 -10.352 2.629 1 93.56 111 GLN B O 1
ATOM 1800 N N . GLU B 1 112 ? 16.297 -10.625 3.836 1 94.12 112 GLU B N 1
ATOM 1801 C CA . GLU B 1 112 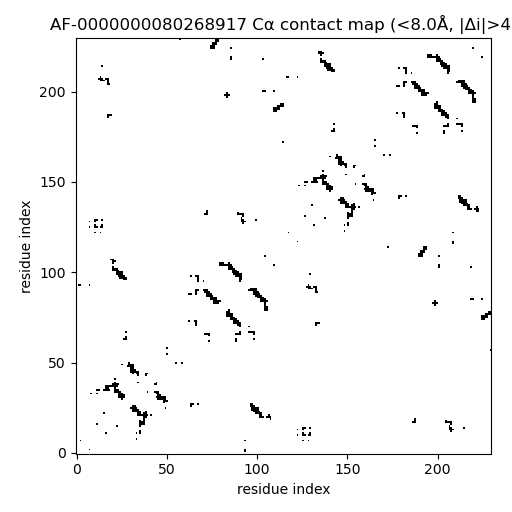? 17.109 -10.281 2.682 1 94.12 112 GLU B CA 1
ATOM 1802 C C . GLU B 1 112 ? 17.266 -11.461 1.734 1 94.12 112 GLU B C 1
ATOM 1804 O O . GLU B 1 112 ? 17.594 -12.57 2.164 1 94.12 112 GLU B O 1
ATOM 1809 N N . ILE B 1 113 ? 16.938 -11.156 0.516 1 90.69 113 ILE B N 1
ATOM 1810 C CA . ILE B 1 113 ? 17.078 -12.219 -0.472 1 90.69 113 ILE B CA 1
ATOM 1811 C C . ILE B 1 113 ? 17.906 -11.711 -1.652 1 90.69 113 ILE B C 1
ATOM 1813 O O . ILE B 1 113 ? 18.094 -10.508 -1.816 1 90.69 113 ILE B O 1
ATOM 1817 N N . LYS B 1 114 ? 18.516 -12.703 -2.439 1 83.31 114 LYS B N 1
ATOM 1818 C CA . LYS B 1 114 ? 19.219 -12.367 -3.676 1 83.31 114 LYS B CA 1
ATOM 1819 C C . LYS B 1 114 ? 18.328 -12.602 -4.895 1 83.31 114 LYS B C 1
ATOM 1821 O O . LYS B 1 114 ? 17.766 -13.688 -5.062 1 83.31 114 LYS B O 1
ATOM 1826 N N . ARG B 1 115 ? 18 -11.391 -5.555 1 76.25 115 ARG B N 1
ATOM 1827 C CA . ARG B 1 115 ? 17.203 -11.484 -6.77 1 76.25 115 ARG B CA 1
ATOM 1828 C C . ARG B 1 115 ? 18.031 -11.141 -8 1 76.25 115 ARG B C 1
ATOM 1830 O O . ARG B 1 115 ? 18.953 -10.32 -7.93 1 76.25 115 ARG B O 1
#

pLDDT: mean 93.62, std 6.63, range [48.41, 98.62]

Solvent-accessible surface area (backbone atoms only — not comparable to full-atom values): 12307 Å² total; per-residue (Å²): 133,84,75,49,71,66,56,51,52,50,26,47,46,37,67,36,38,47,40,71,40,47,35,35,32,30,33,87,86,31,38,22,70,39,56,21,52,43,21,39,75,73,69,49,58,55,74,39,48,56,78,70,52,80,56,71,74,76,52,62,80,65,48,58,63,58,12,42,75,66,66,36,51,41,51,33,27,32,73,36,87,78,37,60,20,39,39,40,24,24,35,25,77,88,37,55,62,33,27,42,34,39,51,45,48,68,78,53,85,58,48,76,49,93,118,133,84,75,52,72,66,55,52,51,51,28,47,46,37,66,36,37,46,41,73,38,47,35,34,32,29,31,86,87,32,37,21,71,40,55,20,50,43,21,39,75,72,69,50,56,55,75,39,49,57,78,70,52,82,54,70,74,76,54,62,79,66,48,58,63,57,11,43,76,65,66,36,52,41,53,33,28,31,73,37,86,76,36,61,20,38,41,39,24,23,31,24,77,88,38,55,63,34,28,43,36,39,52,47,50,67,76,54,84,58,47,78,49,93,117

Organism: Selenomonas ruminantium (NCBI:txid971)

Sequence (230 aa):
MTMTDQEVIQAFHIMWDYFPEPVTITQRSREIIAVNKKAAELGLTAGIKCSSIGKPEDHKGCLCNKAIDENKSVHVAYEGPQGKAYGFWTPITERPEWILHFSVGRVADYQEIKRMTMTDQEVIQAFHIMWDYFPEPVTITQRSREIIAVNKKAAELGLTAGIKCSSIGKPEDHKGCLCNKAIDENKSVHVAYEGPQGKAYGFWTPITERPEWILHFSVGRVADYQEIKR

Foldseek 3Di:
DQDDPVRVQVVVAVPPQPPQWKKFKAFPVQFTQHIHNNCVVVPDDGGDGPCVPDDVVVCVPPCQVVCLVVVAKDKDWDQEPQGIKMWIWHADPSGSRITITTMPPHPDDDDDDDD/DQDDPVRVQVVVAVPPQPPQWKKFKAFPVQFTQHIHNNCVVVPDDGGDHPCVPDDVVVCVPPCQVVCLVVVAKDKDWDQEPQGIKMWIWHADPSGSRITITTMPPHPDDDDDDDD

Radius of gyration: 16.73 Å; Cα contacts (8 Å, |Δi|>4): 495; chains: 2; bounding box: 42×41×40 Å

Secondary structure (DSSP, 8-state):
-PPPHHHHHHHHHHHHTT-SS-EEEEETT-BEEEE-HHHHHTT--TTSBGGGSS-GGGGTT--HHHHHHHTS-EEEEEEETTEEEEEEEEEETTEEEEEEEEEESSSS-PEE---/-PPPHHHHHHHHHHHHTT-SS-EEEEETT-BEEEE-HHHHHTT--TTSBGGGSS-GGGGTT--HHHHHHHTS-EEEEEEETTEEEEEEEEEETTEEEEEEEEEESSSS-PEE---